Protein AF-A0A7T5R341-F1 (afdb_monomer)

Solvent-accessible surface area (backbone atoms only — not comparable to full-atom values): 14582 Å² total; per-residue (Å²): 132,84,86,73,79,82,79,65,82,83,49,67,68,62,52,48,53,49,50,55,55,55,59,72,37,49,44,97,46,47,48,67,53,73,86,39,87,62,45,63,60,35,42,49,68,59,48,58,55,54,58,43,60,49,48,53,43,53,47,50,88,52,94,44,54,54,36,38,37,40,39,58,83,48,85,50,31,33,40,39,40,38,41,33,29,46,95,91,38,73,39,35,40,36,36,32,36,41,42,54,56,100,89,47,33,34,40,34,45,68,46,79,45,70,71,36,74,89,56,62,90,71,48,60,67,61,41,44,50,54,21,49,51,52,48,36,57,72,32,62,36,49,31,41,34,35,58,30,46,49,76,55,31,50,34,54,44,17,55,50,26,29,30,54,48,91,58,82,54,55,63,58,49,52,52,40,31,52,52,39,47,60,76,38,44,94,76,48,56,68,70,58,52,51,53,52,51,56,49,61,72,71,62,55,56,53,43,56,33,57,40,42,64,44,81,61,61,54,97,88,35,51,35,21,45,60,32,54,41,79,57,65,48,46,32,31,29,51,71,80,38,65,66,34,51,49,40,30,51,56,48,53,52,54,49,55,56,54,56,61,72,70,51,75,82,78,128

Radius of gyration: 21.38 Å; Cα contacts (8 Å, |Δi|>4): 405; chains: 1; bounding box: 47×59×63 Å

Structure (mmCIF, N/CA/C/O backbone):
data_AF-A0A7T5R341-F1
#
_entry.id   AF-A0A7T5R341-F1
#
loop_
_atom_site.group_PDB
_atom_site.id
_atom_site.type_symbol
_atom_site.label_atom_id
_atom_site.label_alt_id
_atom_site.label_comp_id
_atom_site.label_asym_id
_atom_site.label_entity_id
_atom_site.label_seq_id
_atom_site.pdbx_PDB_ins_code
_atom_site.Cartn_x
_atom_site.Cartn_y
_atom_site.Cartn_z
_atom_site.occupancy
_atom_site.B_iso_or_equiv
_atom_site.auth_seq_id
_atom_site.auth_comp_id
_atom_site.auth_asym_id
_atom_site.auth_atom_id
_atom_site.pdbx_PDB_model_num
ATOM 1 N N . MET A 1 1 ? 10.217 -30.076 -16.066 1.00 41.38 1 MET A N 1
ATOM 2 C CA . MET A 1 1 ? 11.098 -29.828 -17.227 1.00 41.38 1 MET A CA 1
ATOM 3 C C . MET A 1 1 ? 12.301 -29.031 -16.742 1.00 41.38 1 MET A C 1
ATOM 5 O O . MET A 1 1 ? 12.077 -28.118 -15.955 1.00 41.38 1 MET A O 1
ATOM 9 N N . PRO A 1 2 ? 13.543 -29.382 -17.108 1.00 36.38 2 PRO A N 1
ATOM 10 C CA . PRO A 1 2 ? 14.713 -28.596 -16.722 1.00 36.38 2 PRO A CA 1
ATOM 11 C C . PRO A 1 2 ? 14.686 -27.225 -17.415 1.00 36.38 2 PRO A C 1
ATOM 13 O O . PRO A 1 2 ? 14.367 -27.138 -18.599 1.00 36.38 2 PRO A O 1
ATOM 16 N N . TYR A 1 3 ? 15.002 -26.167 -16.665 1.00 34.41 3 TYR A N 1
ATOM 17 C CA . TYR A 1 3 ? 15.157 -24.802 -17.168 1.00 34.41 3 TYR A CA 1
ATOM 18 C C . TYR A 1 3 ? 16.323 -24.785 -18.166 1.00 34.41 3 TYR A C 1
ATOM 20 O O . TYR A 1 3 ? 17.483 -24.875 -17.765 1.00 34.41 3 TYR A O 1
ATOM 28 N N . GLN A 1 4 ? 16.033 -24.744 -19.469 1.00 36.78 4 GLN A N 1
ATOM 29 C CA . GLN A 1 4 ? 17.055 -24.438 -20.467 1.00 36.78 4 GLN A CA 1
ATOM 30 C C . GLN A 1 4 ? 17.283 -22.924 -20.424 1.00 36.78 4 GLN A C 1
ATOM 32 O O . GLN A 1 4 ? 16.331 -22.180 -20.663 1.00 36.78 4 GLN A O 1
ATOM 37 N N . PRO A 1 5 ? 18.497 -22.441 -20.106 1.00 42.41 5 PRO A N 1
ATOM 38 C CA . PRO A 1 5 ? 18.771 -21.022 -20.209 1.00 42.41 5 PRO A CA 1
ATOM 39 C C . PRO A 1 5 ? 18.569 -20.627 -21.670 1.00 42.41 5 PRO A C 1
ATOM 41 O O . PRO A 1 5 ? 19.160 -21.238 -22.562 1.00 42.41 5 PRO A O 1
ATOM 44 N N . LEU A 1 6 ? 17.717 -19.629 -21.907 1.00 44.06 6 LEU A N 1
ATOM 45 C CA . LEU A 1 6 ? 17.597 -18.956 -23.194 1.00 44.06 6 LEU A CA 1
ATOM 46 C C . LEU A 1 6 ? 18.984 -18.416 -23.569 1.00 44.06 6 LEU A C 1
ATOM 48 O O . LEU A 1 6 ? 19.363 -17.313 -23.189 1.00 44.06 6 LEU A O 1
ATOM 52 N N . GLN A 1 7 ? 19.759 -19.197 -24.322 1.00 45.31 7 GLN A N 1
ATOM 53 C CA . GLN A 1 7 ? 20.859 -18.684 -25.132 1.00 45.31 7 GLN A CA 1
ATOM 54 C C . GLN A 1 7 ? 20.241 -17.975 -26.343 1.00 45.31 7 GLN A C 1
ATOM 56 O O . GLN A 1 7 ? 20.409 -18.389 -27.490 1.00 45.31 7 GLN A O 1
ATOM 61 N N . GLU A 1 8 ? 19.474 -16.912 -26.095 1.00 49.62 8 GLU A N 1
ATOM 62 C CA . GLU A 1 8 ? 19.211 -15.941 -27.144 1.00 49.62 8 GLU A CA 1
ATOM 63 C C . GLU A 1 8 ? 20.567 -15.402 -27.594 1.00 49.62 8 GLU A C 1
ATOM 65 O O . GLU A 1 8 ? 21.381 -14.957 -26.781 1.00 49.62 8 GLU A O 1
ATOM 70 N N . ARG A 1 9 ? 20.842 -15.487 -28.899 1.00 55.72 9 ARG A N 1
ATOM 71 C CA . ARG A 1 9 ? 22.009 -14.840 -29.494 1.00 55.72 9 ARG A CA 1
ATOM 72 C C . ARG A 1 9 ? 21.929 -13.360 -29.143 1.00 55.72 9 ARG A C 1
ATOM 74 O O . ARG A 1 9 ? 21.094 -12.643 -29.688 1.00 55.72 9 ARG A O 1
ATOM 81 N N . PHE A 1 10 ? 22.778 -12.927 -28.221 1.00 64.19 10 PHE A N 1
ATOM 82 C CA . PHE A 1 10 ? 22.890 -11.532 -27.840 1.00 64.19 10 PHE A CA 1
ATOM 83 C C . PHE A 1 10 ? 23.334 -10.740 -29.074 1.00 64.19 10 PHE A C 1
ATOM 85 O O . PHE A 1 10 ? 24.501 -10.786 -29.451 1.00 64.19 10 PHE A O 1
ATOM 92 N N . ASP A 1 11 ? 22.391 -10.074 -29.743 1.00 78.81 11 ASP A N 1
ATOM 93 C CA . ASP A 1 11 ? 22.671 -9.105 -30.800 1.00 78.81 11 ASP A CA 1
ATOM 94 C C . ASP A 1 11 ? 22.909 -7.734 -30.144 1.00 78.81 11 ASP A C 1
ATOM 96 O O . ASP A 1 11 ? 21.947 -7.098 -29.684 1.00 78.81 11 ASP A O 1
ATOM 100 N N . PRO A 1 12 ? 24.162 -7.241 -30.102 1.00 76.75 12 PRO A N 1
ATOM 101 C CA . PRO A 1 12 ? 24.490 -5.975 -29.457 1.00 76.75 12 PRO A CA 1
ATOM 102 C C . PRO A 1 12 ? 23.755 -4.782 -30.077 1.00 76.75 12 PRO A C 1
ATOM 104 O O . PRO A 1 12 ? 23.432 -3.828 -29.370 1.00 76.75 12 PRO A O 1
ATOM 107 N N . ALA A 1 13 ? 23.442 -4.826 -31.378 1.00 78.75 13 ALA A N 1
ATOM 108 C CA . ALA A 1 13 ? 22.722 -3.748 -32.050 1.00 78.75 13 ALA A CA 1
ATOM 109 C C . ALA A 1 13 ? 21.254 -3.695 -31.605 1.00 78.75 13 ALA A C 1
ATOM 111 O O . ALA A 1 13 ? 20.688 -2.618 -31.408 1.00 78.75 13 ALA A O 1
ATOM 112 N N . SER A 1 14 ? 20.630 -4.854 -31.404 1.00 78.19 14 SER A N 1
ATOM 113 C CA . SER A 1 14 ? 19.267 -4.945 -30.872 1.00 78.19 14 SER A CA 1
ATOM 114 C C . SER A 1 14 ? 19.200 -4.655 -29.371 1.00 78.19 14 SER A C 1
ATOM 116 O O . SER A 1 14 ? 18.217 -4.077 -28.912 1.00 78.19 14 SER A O 1
ATOM 118 N N . ALA A 1 15 ? 20.238 -4.985 -28.596 1.00 74.81 15 ALA A N 1
ATOM 119 C CA . ALA A 1 15 ? 20.352 -4.551 -27.201 1.00 74.81 15 ALA A CA 1
ATOM 120 C C . ALA A 1 15 ? 20.480 -3.020 -27.095 1.00 74.81 15 ALA A C 1
ATOM 122 O O . ALA A 1 15 ? 19.740 -2.393 -26.340 1.00 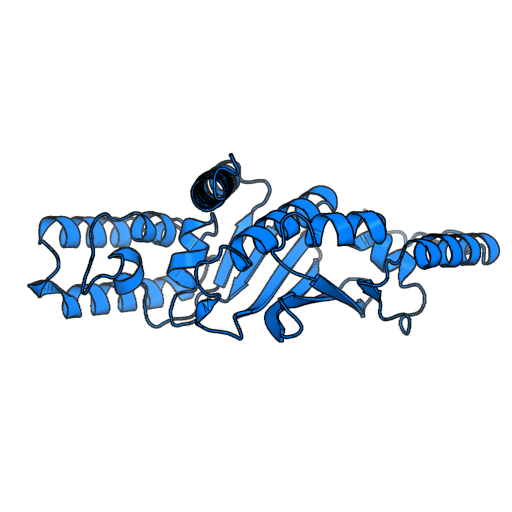74.81 15 ALA A O 1
ATOM 123 N N . ARG A 1 16 ? 21.338 -2.404 -27.919 1.00 79.06 16 ARG A N 1
ATOM 124 C CA . ARG A 1 16 ? 21.531 -0.946 -27.946 1.00 79.06 16 ARG A CA 1
ATOM 125 C C . ARG A 1 16 ? 20.276 -0.186 -28.375 1.00 79.06 16 ARG A C 1
ATOM 127 O O . ARG A 1 16 ? 19.892 0.766 -27.712 1.00 79.06 16 ARG A O 1
ATOM 134 N N . ARG A 1 17 ? 19.579 -0.641 -29.424 1.00 80.88 17 ARG A N 1
ATOM 135 C CA . ARG A 1 17 ? 18.302 -0.028 -29.841 1.00 80.88 17 ARG A CA 1
ATOM 136 C C . ARG A 1 17 ? 17.244 -0.072 -28.735 1.00 80.88 17 ARG A C 1
ATOM 138 O O . ARG A 1 17 ? 16.508 0.895 -28.573 1.00 80.88 17 ARG A O 1
ATOM 145 N N . ARG A 1 18 ? 17.184 -1.164 -27.962 1.00 78.62 18 ARG A N 1
ATOM 146 C CA . ARG A 1 18 ? 16.290 -1.277 -26.796 1.00 78.62 18 ARG A CA 1
ATOM 147 C C . ARG A 1 18 ? 16.683 -0.313 -25.671 1.00 78.62 18 ARG A C 1
ATOM 149 O O . ARG A 1 18 ? 15.795 0.342 -25.133 1.00 78.62 18 ARG A O 1
ATOM 156 N N . HIS A 1 19 ? 17.980 -0.183 -25.369 1.00 83.06 19 HIS A N 1
ATOM 157 C CA . HIS A 1 19 ? 18.503 0.811 -24.417 1.00 83.06 19 HIS A CA 1
ATOM 158 C C . HIS A 1 19 ? 18.087 2.233 -24.793 1.00 83.06 19 HIS A C 1
ATOM 160 O O . HIS A 1 19 ? 17.532 2.957 -23.966 1.00 83.06 19 HIS A O 1
ATOM 166 N N . ASP A 1 20 ? 18.343 2.624 -26.043 1.00 83.88 20 ASP A N 1
ATOM 167 C CA . ASP A 1 20 ? 18.084 3.980 -26.524 1.00 83.88 20 ASP A CA 1
ATOM 168 C C . ASP A 1 20 ? 16.577 4.289 -26.510 1.00 83.88 20 ASP A C 1
ATOM 170 O O . ASP A 1 20 ? 16.171 5.358 -26.053 1.00 83.88 20 ASP A O 1
ATOM 174 N N . ALA A 1 21 ? 15.740 3.330 -26.928 1.00 83.19 21 ALA A N 1
ATOM 175 C CA . ALA A 1 21 ? 14.285 3.469 -26.913 1.00 83.19 21 ALA A CA 1
ATOM 176 C C . ALA A 1 21 ? 13.727 3.653 -25.492 1.00 83.19 21 ALA A C 1
ATOM 178 O O . ALA A 1 21 ? 13.011 4.618 -25.240 1.00 83.19 21 ALA A O 1
ATOM 179 N N . LEU A 1 22 ? 14.093 2.783 -24.542 1.00 81.62 22 LEU A N 1
ATOM 180 C CA . LEU A 1 22 ? 13.618 2.898 -23.157 1.00 81.62 22 LEU A CA 1
ATOM 181 C C . LEU A 1 22 ? 14.161 4.147 -22.461 1.00 81.62 22 LEU A C 1
ATOM 183 O O . LEU A 1 22 ? 13.440 4.792 -21.704 1.00 81.62 22 LEU A O 1
ATOM 187 N N . SER A 1 23 ? 15.411 4.523 -22.737 1.00 84.38 23 SER A N 1
ATOM 188 C CA . SER A 1 23 ? 16.012 5.735 -22.175 1.00 84.38 23 SER A CA 1
ATOM 189 C C . SER A 1 23 ? 15.301 7.008 -22.632 1.00 84.38 23 SER A C 1
ATOM 191 O O . SER A 1 23 ? 15.195 7.946 -21.843 1.00 84.38 23 SER A O 1
ATOM 193 N N . ALA A 1 24 ? 14.808 7.041 -23.874 1.00 87.06 24 ALA A N 1
ATOM 194 C CA . ALA A 1 24 ? 14.053 8.169 -24.417 1.00 87.06 24 ALA A CA 1
ATOM 195 C C . ALA A 1 24 ? 12.660 8.328 -23.780 1.00 87.06 24 ALA A C 1
ATOM 197 O O . ALA A 1 24 ? 12.085 9.414 -23.827 1.00 87.06 24 ALA A O 1
ATOM 198 N N . GLU A 1 25 ? 12.125 7.271 -23.165 1.00 89.88 25 GLU A N 1
ATOM 199 C CA . GLU A 1 25 ? 10.814 7.287 -22.514 1.00 89.88 25 GLU A CA 1
ATOM 200 C C . GLU A 1 25 ? 10.851 7.677 -21.036 1.00 89.88 25 GLU A C 1
ATOM 202 O O . GLU A 1 25 ? 9.788 7.803 -20.430 1.00 89.88 25 GLU A O 1
ATOM 207 N N . ILE A 1 26 ? 12.030 7.854 -20.434 1.00 87.31 26 ILE A N 1
ATOM 208 C CA . ILE A 1 26 ? 12.149 8.207 -19.016 1.00 87.31 26 ILE A CA 1
ATOM 209 C C . ILE A 1 26 ? 11.725 9.676 -18.827 1.00 87.31 26 ILE A C 1
ATOM 211 O O . ILE A 1 26 ? 12.448 10.578 -19.261 1.00 87.31 26 ILE A O 1
ATOM 215 N N . PRO A 1 27 ? 10.569 9.959 -18.190 1.00 91.12 27 PRO A N 1
ATOM 216 C CA . PRO A 1 27 ? 10.148 11.332 -17.939 1.00 91.12 27 PRO A CA 1
ATOM 217 C C . PRO A 1 27 ? 11.039 11.995 -16.883 1.00 91.12 27 PRO A C 1
ATOM 219 O O . PRO A 1 27 ? 11.644 11.322 -16.056 1.00 91.12 27 PRO A O 1
ATOM 222 N N . ALA A 1 28 ? 11.046 13.331 -16.833 1.00 90.06 28 ALA A N 1
ATOM 223 C CA . ALA A 1 28 ? 11.862 14.095 -15.878 1.00 90.06 28 ALA A CA 1
ATOM 224 C C . ALA A 1 28 ? 11.600 13.745 -14.395 1.00 90.06 28 ALA A C 1
ATOM 226 O O . ALA A 1 28 ? 12.479 13.928 -13.558 1.00 90.06 28 ALA A O 1
ATOM 227 N N . GLY A 1 29 ? 10.402 13.245 -14.069 1.00 87.38 29 GLY A N 1
ATOM 228 C CA . GLY A 1 29 ? 10.036 12.798 -12.722 1.00 87.38 29 GLY A CA 1
ATOM 229 C C . GLY A 1 29 ? 10.437 11.357 -12.388 1.00 87.38 29 GLY A C 1
ATOM 230 O O . GLY A 1 29 ? 10.217 10.937 -11.256 1.00 87.38 29 GLY A O 1
ATOM 231 N N . LEU A 1 30 ? 11.002 10.596 -13.332 1.00 93.38 30 LEU A N 1
ATOM 232 C CA . LEU A 1 30 ? 11.452 9.219 -13.129 1.00 93.38 30 LEU A CA 1
ATOM 233 C C . LEU A 1 30 ? 12.981 9.147 -13.213 1.00 93.38 30 LEU A C 1
ATOM 235 O O . LEU A 1 30 ? 13.573 9.390 -14.259 1.00 93.38 30 LEU A O 1
ATOM 239 N N . GLY A 1 31 ? 13.624 8.763 -12.120 1.00 90.75 31 GLY A N 1
ATOM 240 C CA . GLY A 1 31 ? 15.013 8.329 -12.109 1.00 90.75 31 GLY A CA 1
ATOM 241 C C . GLY A 1 31 ? 15.104 6.807 -12.203 1.00 90.75 31 GLY A C 1
ATOM 242 O O . GLY A 1 31 ? 14.276 6.087 -11.650 1.00 90.75 31 GLY A O 1
ATOM 243 N N . VAL A 1 32 ? 16.128 6.315 -12.895 1.00 88.69 32 VAL A N 1
ATOM 244 C CA . VAL A 1 32 ? 16.438 4.883 -12.984 1.00 88.69 32 VAL A CA 1
ATOM 245 C C . VAL A 1 32 ? 17.926 4.708 -12.724 1.00 88.69 32 VAL A C 1
ATOM 247 O O . VAL A 1 32 ? 18.735 5.376 -13.376 1.00 88.69 32 VAL A O 1
ATOM 250 N N . ASN A 1 33 ? 18.302 3.826 -11.798 1.00 87.12 33 ASN A N 1
ATOM 251 C CA . ASN A 1 33 ? 19.703 3.478 -11.601 1.00 87.12 33 ASN A CA 1
ATOM 252 C C . ASN A 1 33 ? 20.213 2.648 -12.791 1.00 87.12 33 ASN A C 1
ATOM 254 O O . ASN A 1 33 ? 19.898 1.470 -12.941 1.00 87.12 33 ASN A O 1
ATOM 258 N N . ARG A 1 34 ? 21.026 3.276 -13.647 1.00 80.69 34 ARG A N 1
ATOM 259 C CA . ARG A 1 34 ? 21.592 2.654 -14.859 1.00 80.69 34 ARG A CA 1
ATOM 260 C C . ARG A 1 34 ? 22.945 1.975 -14.634 1.00 80.69 34 ARG A C 1
ATOM 262 O O . ARG A 1 34 ? 23.556 1.525 -15.598 1.00 80.69 34 ARG A O 1
ATOM 269 N N . SER A 1 35 ? 23.440 1.931 -13.394 1.00 76.88 35 SER A N 1
ATOM 270 C CA . SER A 1 35 ? 24.705 1.250 -13.072 1.00 76.88 35 SER A CA 1
ATOM 271 C C . SER A 1 35 ? 24.618 -0.270 -13.241 1.00 76.88 35 SER A C 1
ATOM 273 O O . SER A 1 35 ? 25.640 -0.927 -13.437 1.00 76.88 35 SER A O 1
ATOM 275 N N . PHE A 1 36 ? 23.403 -0.824 -13.243 1.00 72.56 36 PHE A N 1
ATOM 276 C CA . PHE A 1 36 ? 23.161 -2.225 -13.541 1.00 72.56 36 PHE A CA 1
ATOM 277 C C . PHE A 1 36 ? 23.217 -2.470 -15.057 1.00 72.56 36 PHE A C 1
ATOM 279 O O . PHE A 1 36 ? 22.377 -1.979 -15.820 1.00 72.56 36 PHE A O 1
ATOM 286 N N . LEU A 1 37 ? 24.212 -3.244 -15.506 1.00 68.38 37 LEU A N 1
ATOM 287 C CA . LEU A 1 37 ? 24.275 -3.716 -16.890 1.00 68.38 37 LEU A CA 1
ATOM 288 C C . LEU A 1 37 ? 22.970 -4.454 -17.222 1.00 68.38 37 LEU A C 1
ATOM 290 O O . LEU A 1 37 ? 22.591 -5.386 -16.521 1.00 68.38 37 LEU A O 1
ATOM 294 N N . HIS A 1 38 ? 22.311 -4.052 -18.311 1.00 80.88 38 HIS A N 1
ATOM 295 C CA . HIS A 1 38 ? 21.043 -4.626 -18.783 1.00 80.88 38 HIS A CA 1
ATOM 296 C C . HIS A 1 38 ? 19.796 -4.288 -17.948 1.00 80.88 38 HIS A C 1
ATOM 298 O O . HIS A 1 38 ? 18.842 -5.071 -17.944 1.00 80.88 38 HIS A O 1
ATOM 304 N N . TRP A 1 39 ? 19.755 -3.127 -17.283 1.00 85.00 39 TRP A N 1
ATOM 305 C CA . TRP A 1 39 ? 18.568 -2.650 -16.553 1.00 85.00 39 TRP A CA 1
ATOM 306 C C . TRP A 1 39 ? 17.270 -2.710 -17.379 1.00 85.00 39 TRP A C 1
ATOM 308 O O . TRP A 1 39 ? 16.201 -2.902 -16.818 1.00 85.00 39 TRP A O 1
ATOM 318 N N . GLU A 1 40 ? 17.338 -2.620 -18.710 1.00 87.31 40 GLU A N 1
ATOM 319 C CA . GLU A 1 40 ? 16.179 -2.724 -19.605 1.00 87.31 40 GLU A CA 1
ATOM 320 C C . GLU A 1 40 ? 15.551 -4.110 -19.594 1.00 87.31 40 GLU A C 1
ATOM 322 O O . GLU A 1 40 ? 14.337 -4.253 -19.722 1.00 87.31 40 GLU A O 1
ATOM 327 N N . HIS A 1 41 ? 16.386 -5.145 -19.498 1.00 85.44 41 HIS A N 1
ATOM 328 C CA . HIS A 1 41 ? 15.912 -6.521 -19.445 1.00 85.44 41 HIS A CA 1
ATOM 329 C C . HIS A 1 41 ? 15.200 -6.749 -18.117 1.00 85.44 41 HIS A C 1
ATOM 331 O O . HIS A 1 41 ? 14.096 -7.281 -18.112 1.00 85.44 41 HIS A O 1
ATOM 337 N N . VAL A 1 42 ? 15.785 -6.258 -17.020 1.00 86.25 42 VAL A N 1
ATOM 338 C CA . VAL A 1 42 ? 15.171 -6.320 -15.688 1.00 86.25 42 VAL A CA 1
ATOM 339 C C . VAL A 1 42 ? 13.881 -5.500 -15.639 1.00 86.25 42 VAL A C 1
ATOM 341 O O . VAL A 1 42 ? 12.872 -5.972 -15.130 1.00 86.25 42 VAL A O 1
ATOM 344 N N . TRP A 1 43 ? 13.868 -4.307 -16.236 1.00 90.94 43 TRP A N 1
ATOM 345 C CA . TRP A 1 43 ? 12.680 -3.463 -16.338 1.00 90.94 43 TRP A CA 1
ATOM 346 C C . TRP A 1 43 ? 11.539 -4.181 -17.065 1.00 90.94 43 TRP A C 1
ATOM 348 O O . TRP A 1 43 ? 10.434 -4.293 -16.534 1.00 90.94 43 TRP A O 1
ATOM 358 N N . ASN A 1 44 ? 11.805 -4.698 -18.267 1.00 88.69 44 ASN A N 1
ATOM 359 C CA . ASN A 1 44 ? 10.795 -5.391 -19.067 1.00 88.69 44 ASN A CA 1
ATOM 360 C C . ASN A 1 44 ? 10.309 -6.675 -18.388 1.00 88.69 44 ASN A C 1
ATOM 362 O O . ASN A 1 44 ? 9.125 -6.991 -18.461 1.00 88.69 44 ASN A O 1
ATOM 366 N N . ASP A 1 45 ? 11.205 -7.396 -17.716 1.00 87.31 45 ASP A N 1
ATOM 367 C CA . ASP A 1 45 ? 10.856 -8.616 -16.998 1.00 87.31 45 ASP A CA 1
ATOM 368 C C . ASP A 1 45 ? 10.017 -8.328 -15.748 1.00 87.31 45 ASP A C 1
ATOM 370 O O . ASP A 1 45 ? 8.994 -8.978 -15.541 1.00 87.31 45 ASP A O 1
ATOM 374 N N . LEU A 1 46 ? 10.393 -7.338 -14.932 1.00 88.06 46 LEU A N 1
ATOM 375 C CA . LEU A 1 46 ? 9.721 -7.046 -13.666 1.00 88.06 46 LEU A CA 1
ATOM 376 C C . LEU A 1 46 ? 8.457 -6.204 -13.850 1.00 88.06 46 LEU A C 1
ATOM 378 O O . LEU A 1 46 ? 7.402 -6.598 -13.352 1.00 88.06 46 LEU A O 1
ATOM 382 N N . LEU A 1 47 ? 8.547 -5.080 -14.564 1.00 87.38 47 LEU A N 1
ATOM 383 C CA . LEU A 1 47 ? 7.506 -4.048 -14.625 1.00 87.38 47 LEU A CA 1
ATOM 384 C C . LEU A 1 47 ? 6.611 -4.137 -15.863 1.00 87.38 47 LEU A C 1
ATOM 386 O O . LEU A 1 47 ? 5.482 -3.651 -15.803 1.00 87.38 47 LEU A O 1
ATOM 390 N N . VAL A 1 48 ? 7.080 -4.757 -16.956 1.00 84.81 48 VAL A N 1
ATOM 391 C CA . VAL A 1 48 ? 6.354 -5.042 -18.222 1.00 84.81 48 VAL A CA 1
ATOM 392 C C . VAL A 1 48 ? 5.867 -3.805 -19.003 1.00 84.81 48 VAL A C 1
ATOM 394 O O . VAL A 1 48 ? 5.728 -3.844 -20.223 1.00 84.81 48 VAL A O 1
ATOM 397 N N . GLN A 1 49 ? 5.633 -2.683 -18.332 1.00 90.00 49 GLN A N 1
ATOM 398 C CA . GLN A 1 49 ? 5.197 -1.418 -18.904 1.00 90.00 49 GLN A CA 1
ATOM 399 C C . GLN A 1 49 ? 6.381 -0.568 -19.351 1.00 90.00 49 GLN A C 1
ATOM 401 O O . GLN A 1 49 ? 7.485 -0.686 -18.836 1.00 90.00 49 GLN A O 1
ATOM 406 N N . SER A 1 50 ? 6.119 0.367 -20.254 1.00 93.50 50 SER A N 1
ATOM 407 C CA . SER A 1 50 ? 7.052 1.431 -20.625 1.00 93.50 50 SER A CA 1
ATOM 408 C C . SER A 1 50 ? 7.375 2.350 -19.418 1.00 93.50 50 SER A C 1
ATOM 410 O O . SER A 1 50 ? 6.493 2.557 -18.575 1.00 93.50 50 SER A O 1
ATOM 412 N N . PRO A 1 51 ? 8.588 2.941 -19.305 1.00 93.50 51 PRO A N 1
ATOM 413 C CA . PRO A 1 51 ? 8.939 3.883 -18.233 1.00 93.50 51 PRO A CA 1
ATOM 414 C C . PRO A 1 51 ? 7.956 5.047 -18.082 1.00 93.50 51 PRO A C 1
ATOM 416 O O . PRO A 1 51 ? 7.556 5.394 -16.967 1.00 93.50 51 PRO A O 1
ATOM 419 N N . SER A 1 52 ? 7.499 5.605 -19.205 1.00 92.94 52 SER A N 1
ATOM 420 C CA . SER A 1 52 ? 6.500 6.675 -19.218 1.00 92.94 52 SER A CA 1
ATOM 421 C C . SER A 1 52 ? 5.149 6.191 -18.686 1.00 92.94 52 SER A C 1
ATOM 423 O O . SER A 1 52 ? 4.571 6.830 -17.806 1.00 92.94 52 SER A O 1
ATOM 425 N N . ALA A 1 53 ? 4.666 5.031 -19.145 1.00 95.25 53 ALA A N 1
ATOM 426 C CA . ALA A 1 53 ? 3.393 4.459 -18.695 1.00 95.25 53 ALA A CA 1
ATOM 427 C C . ALA A 1 53 ? 3.404 4.098 -17.197 1.00 95.25 53 ALA A C 1
ATOM 429 O O . ALA A 1 53 ? 2.439 4.378 -16.478 1.00 95.25 53 ALA A O 1
ATOM 430 N N . PHE A 1 54 ? 4.516 3.542 -16.710 1.00 95.56 54 PHE A N 1
ATOM 431 C CA . PHE A 1 54 ? 4.734 3.251 -15.295 1.00 95.56 54 PHE A CA 1
ATOM 432 C C . PHE A 1 54 ? 4.663 4.527 -14.445 1.00 95.56 54 PHE A C 1
ATOM 434 O O . PHE A 1 54 ? 3.864 4.605 -13.508 1.00 95.56 54 PHE A O 1
ATOM 441 N N . TYR A 1 55 ? 5.426 5.562 -14.814 1.00 96.38 55 TYR A N 1
ATOM 442 C CA . TYR A 1 55 ? 5.412 6.839 -14.100 1.00 96.38 55 TYR A CA 1
ATOM 443 C C . TYR A 1 55 ? 4.030 7.505 -14.136 1.00 96.38 55 TYR A C 1
ATOM 445 O O . TYR A 1 55 ? 3.528 7.933 -13.099 1.00 96.38 55 TYR A O 1
ATOM 453 N N . GLN A 1 56 ? 3.374 7.553 -15.300 1.00 96.62 56 GLN A N 1
ATOM 454 C CA . GLN A 1 56 ? 2.031 8.129 -15.439 1.00 96.62 56 GLN A CA 1
ATOM 455 C C . GLN A 1 56 ? 0.994 7.396 -14.583 1.00 96.62 56 GLN A C 1
ATOM 457 O O . GLN A 1 56 ? 0.089 8.024 -14.029 1.00 96.62 56 GLN A O 1
ATOM 462 N N . THR A 1 57 ? 1.124 6.074 -14.452 1.00 97.06 57 THR A N 1
ATOM 463 C CA . THR A 1 57 ? 0.262 5.285 -13.571 1.00 97.06 57 THR A CA 1
ATOM 464 C C . THR A 1 57 ? 0.494 5.665 -12.113 1.00 97.06 57 THR A C 1
ATOM 466 O O . THR A 1 57 ? -0.478 5.967 -11.424 1.00 97.06 57 THR A O 1
ATOM 469 N N . LEU A 1 58 ? 1.750 5.746 -11.658 1.00 96.81 58 LEU A N 1
ATOM 470 C CA . LEU A 1 58 ? 2.088 6.149 -10.285 1.00 96.81 58 LEU A CA 1
ATOM 471 C C . LEU A 1 58 ? 1.704 7.599 -9.957 1.00 96.81 58 LEU A C 1
ATOM 473 O O . LEU A 1 58 ? 1.219 7.865 -8.858 1.00 96.81 58 LEU A O 1
ATOM 477 N N . ALA A 1 59 ? 1.851 8.525 -10.904 1.00 96.69 59 ALA A N 1
ATOM 478 C CA . ALA A 1 59 ? 1.539 9.944 -10.726 1.00 96.69 59 ALA A CA 1
ATOM 479 C C . ALA A 1 59 ? 0.032 10.264 -10.783 1.00 96.69 59 ALA A C 1
ATOM 481 O O . ALA A 1 59 ? -0.387 11.382 -10.469 1.00 96.69 59 ALA A O 1
ATOM 482 N N . ARG A 1 60 ? -0.812 9.300 -11.171 1.00 95.81 60 ARG A N 1
ATOM 483 C CA . ARG A 1 60 ? -2.245 9.515 -11.392 1.00 95.81 60 ARG A CA 1
ATOM 484 C C . ARG A 1 60 ? -2.951 10.018 -10.128 1.00 95.81 60 ARG A C 1
ATOM 486 O O . ARG A 1 60 ? -2.972 9.339 -9.103 1.00 95.81 60 ARG A O 1
ATOM 493 N N . ASN A 1 61 ? -3.617 11.170 -10.239 1.00 93.88 61 ASN A N 1
ATOM 494 C CA . ASN A 1 61 ? -4.381 11.820 -9.162 1.00 93.88 61 ASN A CA 1
ATOM 495 C C . ASN A 1 61 ? -3.558 12.174 -7.907 1.00 93.88 61 ASN A C 1
ATOM 497 O O . ASN A 1 61 ? -4.126 12.335 -6.824 1.00 93.88 61 ASN A O 1
ATOM 501 N N . MET A 1 62 ? -2.235 12.294 -8.027 1.00 95.56 62 MET A N 1
ATOM 502 C CA . MET A 1 62 ? -1.402 12.769 -6.926 1.00 95.56 62 MET A CA 1
ATOM 503 C C . MET A 1 62 ? -1.556 14.294 -6.770 1.00 95.56 62 MET A C 1
ATOM 505 O O . MET A 1 62 ? -1.571 15.009 -7.770 1.00 95.56 62 MET A O 1
ATOM 509 N N . PRO A 1 63 ? -1.670 14.834 -5.540 1.00 92.81 63 PRO A N 1
ATOM 510 C CA . PRO A 1 63 ? -1.958 16.256 -5.306 1.00 92.81 63 PRO A CA 1
ATOM 511 C C . PRO A 1 63 ? -0.719 17.166 -5.414 1.00 92.81 63 PRO A C 1
ATOM 513 O O . PRO A 1 63 ? -0.688 18.243 -4.817 1.00 92.81 63 PRO A O 1
ATOM 516 N N . GLY A 1 64 ? 0.325 16.714 -6.104 1.00 93.31 64 GLY A N 1
ATOM 517 C CA . GLY A 1 64 ? 1.623 17.368 -6.166 1.00 93.31 64 GLY A CA 1
ATOM 518 C C . GLY A 1 64 ? 2.556 16.702 -7.173 1.00 93.31 64 GLY A C 1
ATOM 519 O O . GLY A 1 64 ? 2.170 15.772 -7.880 1.00 93.31 64 GLY A O 1
ATOM 520 N N . GLU A 1 65 ? 3.790 17.184 -7.219 1.00 95.50 65 GLU A N 1
ATOM 521 C CA . GLU A 1 65 ? 4.846 16.660 -8.079 1.00 95.50 65 GLU A CA 1
ATOM 522 C C . GLU A 1 65 ? 5.384 15.356 -7.490 1.00 95.50 65 GLU A C 1
ATOM 524 O O . GLU A 1 65 ? 5.983 15.349 -6.412 1.00 95.50 65 GLU A O 1
ATOM 529 N N . LEU A 1 66 ? 5.145 14.244 -8.184 1.00 97.12 66 LEU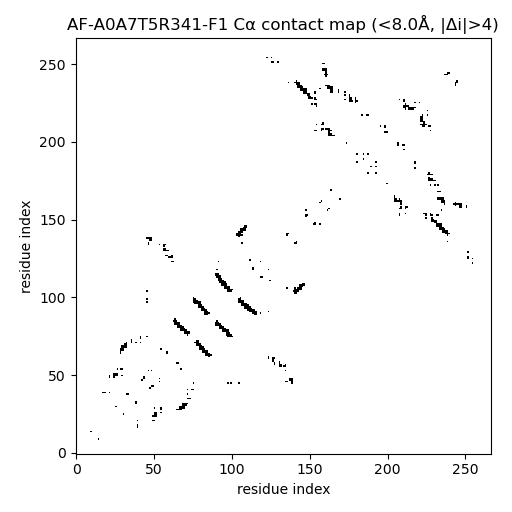 A N 1
ATOM 530 C CA . LEU A 1 66 ? 5.694 12.947 -7.816 1.00 97.12 66 LEU A CA 1
ATOM 531 C C . LEU A 1 66 ? 7.065 12.770 -8.471 1.00 97.12 66 LEU A C 1
ATOM 533 O O . LEU A 1 66 ? 7.202 12.896 -9.682 1.00 97.12 66 LEU A O 1
ATOM 537 N N . SER A 1 67 ? 8.069 12.431 -7.678 1.00 97.00 67 SER A N 1
ATOM 538 C CA . SER A 1 67 ? 9.334 11.883 -8.155 1.00 97.00 67 SER A CA 1
ATOM 539 C C . SER A 1 67 ? 9.367 10.392 -7.851 1.00 97.00 67 SER A C 1
ATOM 541 O O . SER A 1 67 ? 8.983 9.974 -6.760 1.00 97.00 67 SER A O 1
ATOM 543 N N . VAL A 1 68 ? 9.809 9.589 -8.811 1.00 96.44 68 VAL A N 1
ATOM 544 C CA . VAL A 1 68 ? 9.957 8.141 -8.670 1.00 96.44 68 VAL A CA 1
ATOM 545 C C . VAL A 1 68 ? 11.394 7.778 -8.999 1.00 96.44 68 VAL A C 1
ATOM 547 O O . VAL A 1 68 ? 11.925 8.240 -10.001 1.00 96.44 68 VAL A O 1
ATOM 550 N N . PHE A 1 69 ? 12.025 6.954 -8.178 1.00 96.56 69 PHE A N 1
ATOM 551 C CA . PHE A 1 69 ? 13.340 6.389 -8.434 1.00 96.56 69 PHE A CA 1
ATOM 552 C C . PHE A 1 69 ? 13.238 4.869 -8.416 1.00 96.56 69 PHE A C 1
ATOM 554 O O . PHE A 1 69 ? 12.639 4.314 -7.498 1.00 96.56 69 PHE A O 1
ATOM 561 N N . VAL A 1 70 ? 13.785 4.214 -9.437 1.00 94.94 70 VAL A N 1
ATOM 562 C CA . VAL A 1 70 ? 13.846 2.751 -9.523 1.00 94.94 70 VAL A CA 1
ATOM 563 C C . VAL A 1 70 ? 15.302 2.314 -9.483 1.00 94.94 70 VAL A C 1
ATOM 565 O O . VAL A 1 70 ? 16.083 2.685 -10.364 1.00 94.94 70 VAL A O 1
ATOM 568 N N . ASP A 1 71 ? 15.650 1.522 -8.476 1.00 93.75 71 ASP A N 1
ATOM 569 C CA . ASP A 1 71 ? 16.964 0.914 -8.314 1.00 93.75 71 ASP A CA 1
ATOM 570 C C . ASP A 1 71 ? 16.899 -0.595 -8.558 1.00 93.75 71 ASP A C 1
ATOM 572 O O . ASP A 1 71 ? 16.023 -1.280 -8.038 1.00 93.75 71 ASP A O 1
ATOM 576 N N . PHE A 1 72 ? 17.824 -1.128 -9.348 1.00 90.25 72 PHE A N 1
ATOM 577 C CA . PHE A 1 72 ? 17.889 -2.553 -9.656 1.00 90.25 72 PHE A CA 1
ATOM 578 C C . PHE A 1 72 ? 19.029 -3.186 -8.868 1.00 90.25 72 PHE A C 1
ATOM 580 O O . PHE A 1 72 ? 20.196 -3.084 -9.245 1.00 90.25 72 PHE A O 1
ATOM 587 N N . ALA A 1 73 ? 18.681 -3.870 -7.778 1.00 84.25 73 ALA A N 1
ATOM 588 C CA . ALA A 1 73 ? 19.653 -4.572 -6.946 1.00 84.25 73 ALA A CA 1
ATOM 589 C C . ALA A 1 73 ? 20.121 -5.892 -7.589 1.00 84.25 73 ALA A C 1
ATOM 591 O O . ALA A 1 73 ? 21.241 -6.346 -7.351 1.00 84.25 73 ALA A O 1
ATOM 592 N N . SER A 1 74 ? 19.267 -6.535 -8.394 1.00 85.50 74 SER A N 1
ATOM 593 C CA . SER A 1 74 ? 19.594 -7.764 -9.123 1.00 85.50 74 SER A CA 1
ATOM 594 C C . SER A 1 74 ? 18.677 -7.956 -10.337 1.00 85.50 74 SER A C 1
ATOM 596 O O . SER A 1 74 ? 17.819 -7.126 -10.619 1.00 85.50 74 SER A O 1
ATOM 598 N N . THR A 1 75 ? 18.797 -9.086 -11.043 1.00 83.94 75 THR A N 1
ATOM 599 C CA . THR A 1 75 ? 17.854 -9.451 -12.117 1.00 83.94 75 THR A CA 1
ATOM 600 C C . THR A 1 75 ? 16.463 -9.854 -11.617 1.00 83.94 75 THR A C 1
ATOM 602 O O . THR A 1 75 ? 15.577 -10.063 -12.437 1.00 83.94 75 THR A O 1
ATOM 605 N N . HIS A 1 76 ? 16.271 -10.015 -10.305 1.00 85.88 76 HIS A N 1
ATOM 606 C CA . HIS A 1 76 ? 15.015 -10.486 -9.705 1.00 85.88 76 HIS A CA 1
ATOM 607 C C . HIS A 1 76 ? 14.391 -9.471 -8.741 1.00 85.88 76 HIS A C 1
ATOM 609 O O . HIS A 1 76 ? 13.221 -9.613 -8.385 1.00 85.88 76 HIS A O 1
ATOM 615 N N . ASP A 1 77 ? 15.156 -8.447 -8.357 1.00 88.94 77 ASP A N 1
ATOM 616 C CA . ASP A 1 77 ? 14.788 -7.502 -7.311 1.00 88.94 77 ASP A CA 1
ATOM 617 C C . ASP A 1 77 ? 14.982 -6.067 -7.795 1.00 88.94 77 ASP A C 1
ATOM 619 O O . ASP A 1 77 ? 16.021 -5.721 -8.369 1.00 88.94 77 ASP A O 1
ATOM 623 N N . ALA A 1 78 ? 14.003 -5.223 -7.484 1.00 92.38 78 ALA A N 1
ATOM 624 C CA . ALA A 1 78 ? 14.092 -3.784 -7.678 1.00 92.38 78 ALA A CA 1
ATOM 625 C C . ALA A 1 78 ? 13.526 -3.046 -6.466 1.00 92.38 78 ALA A C 1
ATOM 627 O O . ALA A 1 78 ? 12.581 -3.515 -5.834 1.00 92.38 78 ALA A O 1
ATOM 628 N N . GLU A 1 79 ? 14.069 -1.878 -6.170 1.00 95.12 79 GLU A N 1
ATOM 629 C CA . GLU A 1 79 ? 13.561 -0.955 -5.164 1.00 95.12 79 GLU A CA 1
ATOM 630 C C . GLU A 1 79 ? 12.942 0.254 -5.868 1.00 95.12 79 GLU A C 1
ATOM 632 O O . GLU A 1 79 ? 13.463 0.754 -6.862 1.00 95.12 79 GLU A O 1
ATOM 637 N N . ILE A 1 80 ? 11.781 0.690 -5.389 1.00 96.12 80 ILE A N 1
ATOM 638 C CA . ILE A 1 80 ? 11.032 1.825 -5.919 1.00 96.12 80 ILE A CA 1
ATOM 639 C C . ILE A 1 80 ? 10.828 2.818 -4.786 1.00 96.12 80 ILE A C 1
ATOM 641 O O . ILE A 1 80 ? 10.057 2.556 -3.857 1.00 96.12 80 ILE A O 1
ATOM 645 N N . THR A 1 81 ? 11.443 3.985 -4.918 1.00 97.06 81 THR A N 1
ATOM 646 C CA . THR A 1 81 ? 11.250 5.118 -4.014 1.00 97.06 81 THR A CA 1
ATOM 647 C C . THR A 1 81 ? 10.354 6.149 -4.683 1.00 97.06 81 THR A C 1
ATOM 649 O O . THR A 1 81 ? 10.616 6.599 -5.797 1.00 97.06 81 THR A O 1
ATOM 652 N N . CYS A 1 82 ? 9.283 6.544 -4.010 1.00 97.12 82 CYS A N 1
ATOM 653 C CA . CYS A 1 82 ? 8.374 7.595 -4.440 1.00 97.12 82 CYS A CA 1
ATOM 654 C C . CYS A 1 82 ? 8.444 8.761 -3.458 1.00 97.12 82 CYS A C 1
ATOM 656 O O . CYS A 1 82 ? 8.163 8.580 -2.277 1.00 97.12 82 CYS A O 1
ATOM 658 N N . SER A 1 83 ? 8.722 9.966 -3.944 1.00 96.69 83 SER A N 1
ATOM 659 C CA . SER A 1 83 ? 8.737 11.191 -3.140 1.00 96.69 83 SER A CA 1
ATOM 660 C C . SER A 1 83 ? 7.742 12.192 -3.716 1.00 96.69 83 SER A C 1
ATOM 662 O O . SER A 1 83 ? 7.804 12.529 -4.894 1.00 96.69 83 SER A O 1
ATOM 664 N N . LEU A 1 84 ? 6.819 12.691 -2.896 1.00 96.75 84 LEU A N 1
ATOM 665 C CA . LEU A 1 84 ? 5.821 13.673 -3.317 1.00 96.75 84 LEU A CA 1
ATOM 666 C C . LEU A 1 84 ? 6.173 15.058 -2.779 1.00 96.75 84 LEU A C 1
ATOM 668 O O . LEU A 1 84 ? 6.322 15.239 -1.565 1.00 96.75 84 LEU A O 1
ATOM 672 N N . LYS A 1 85 ? 6.212 16.049 -3.671 1.00 95.56 85 LYS A N 1
ATOM 673 C CA . LYS A 1 85 ? 6.312 17.466 -3.322 1.00 95.56 85 LYS A CA 1
ATOM 674 C C . LYS A 1 85 ? 5.001 18.203 -3.563 1.00 95.56 85 LYS A C 1
ATOM 676 O O . LYS A 1 85 ? 4.358 18.031 -4.592 1.00 95.56 85 LYS A O 1
ATOM 681 N N . LYS A 1 86 ? 4.629 19.088 -2.643 1.00 9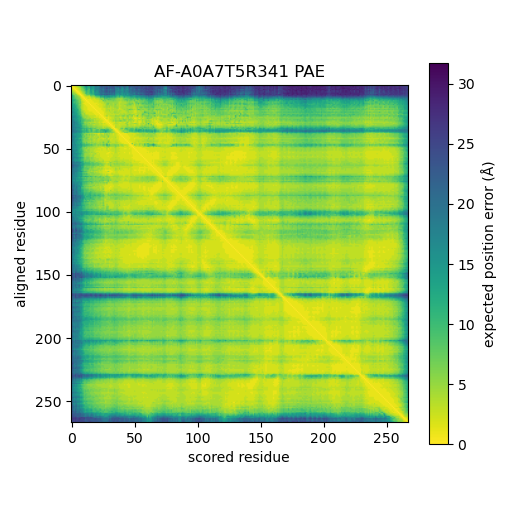3.94 86 LYS A N 1
ATOM 682 C CA . LYS A 1 86 ? 3.485 19.999 -2.775 1.00 93.94 86 LYS A CA 1
ATOM 683 C C . LYS A 1 86 ? 3.937 21.402 -2.397 1.00 93.94 86 LYS A C 1
ATOM 685 O O . LYS A 1 86 ? 4.484 21.599 -1.316 1.00 93.94 86 LYS A O 1
ATOM 690 N N . ASN A 1 87 ? 3.747 22.368 -3.297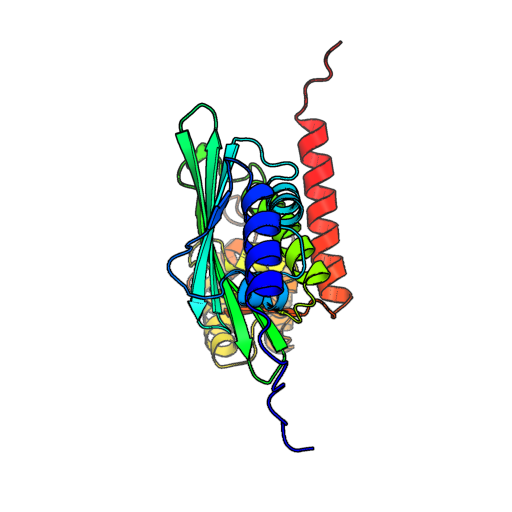 1.00 92.50 87 ASN A N 1
ATOM 691 C CA . ASN A 1 87 ? 4.204 23.754 -3.118 1.00 92.50 87 ASN A CA 1
ATOM 692 C C . ASN A 1 87 ? 5.698 23.846 -2.733 1.00 92.50 87 ASN A C 1
ATOM 694 O O . ASN A 1 87 ? 6.074 24.577 -1.819 1.00 92.50 87 ASN A O 1
ATOM 698 N N . GLY A 1 88 ? 6.543 23.036 -3.381 1.00 91.19 88 GLY A N 1
ATOM 699 C CA . GLY A 1 88 ? 7.989 22.992 -3.134 1.00 91.19 88 GLY A CA 1
ATOM 700 C C . GLY A 1 88 ? 8.436 22.240 -1.870 1.00 91.19 88 GLY A C 1
ATOM 701 O O . GLY A 1 88 ? 9.639 22.117 -1.654 1.00 91.19 88 GLY A O 1
ATOM 702 N N . ARG A 1 89 ? 7.517 21.706 -1.052 1.00 92.75 89 ARG A N 1
ATOM 703 C CA . ARG A 1 89 ? 7.841 20.945 0.171 1.00 92.75 89 ARG A CA 1
ATOM 704 C C . ARG A 1 89 ? 7.602 19.454 -0.004 1.00 92.75 89 ARG A C 1
ATOM 706 O O . ARG A 1 89 ? 6.607 19.069 -0.611 1.00 92.75 89 ARG A O 1
ATOM 713 N N . PHE A 1 90 ? 8.478 18.624 0.558 1.00 92.81 90 PHE A N 1
ATOM 714 C CA . PHE A 1 90 ? 8.284 17.175 0.605 1.00 92.81 90 PHE A CA 1
ATOM 715 C C . PHE A 1 90 ? 7.213 16.820 1.632 1.00 92.81 90 PHE A C 1
ATOM 717 O O . PHE A 1 90 ? 7.353 17.129 2.808 1.00 92.81 90 PHE A O 1
ATOM 724 N N . VAL A 1 91 ? 6.150 16.158 1.184 1.00 95.00 91 VAL A N 1
ATOM 725 C CA . VAL A 1 91 ? 4.993 15.841 2.034 1.00 95.00 91 VAL A CA 1
ATOM 726 C C . VAL A 1 91 ? 4.830 14.349 2.294 1.00 95.00 91 VAL A C 1
ATOM 728 O O . VAL A 1 91 ? 4.197 13.961 3.277 1.00 95.00 91 VAL A O 1
ATOM 731 N N . PHE A 1 92 ? 5.382 13.504 1.425 1.00 93.94 92 PHE A N 1
ATOM 732 C CA . PHE A 1 92 ? 5.205 12.061 1.496 1.00 93.94 92 PHE A CA 1
ATOM 733 C C . PHE A 1 92 ? 6.368 11.323 0.832 1.00 93.94 92 PHE A C 1
ATOM 735 O O . PHE A 1 92 ? 6.884 11.775 -0.191 1.00 93.94 92 PHE A O 1
ATOM 742 N N . GLU A 1 93 ? 6.734 10.183 1.403 1.00 95.12 93 GLU A N 1
ATOM 743 C CA . GLU A 1 93 ? 7.748 9.266 0.893 1.00 95.12 93 GLU A CA 1
ATOM 744 C C . GLU A 1 93 ? 7.252 7.824 1.026 1.00 95.12 93 GLU A C 1
ATOM 746 O O . GLU A 1 93 ? 6.636 7.476 2.034 1.00 95.12 93 GLU A O 1
ATOM 751 N N . ALA A 1 94 ? 7.489 7.007 0.004 1.00 94.94 94 ALA A N 1
ATOM 752 C CA . ALA A 1 94 ? 7.195 5.582 0.021 1.00 94.94 94 ALA A CA 1
ATOM 753 C C . ALA A 1 94 ? 8.332 4.777 -0.600 1.00 94.94 94 ALA A C 1
ATOM 755 O O . ALA A 1 94 ? 8.735 5.047 -1.729 1.00 94.94 94 ALA A O 1
ATOM 756 N N . GLU A 1 95 ? 8.768 3.745 0.105 1.00 95.38 95 GLU A N 1
ATOM 757 C CA . GLU A 1 95 ? 9.749 2.765 -0.337 1.00 95.38 95 GLU A CA 1
ATOM 758 C C . GLU A 1 95 ? 9.086 1.405 -0.512 1.00 95.38 95 GLU A C 1
ATOM 760 O O . GLU A 1 95 ? 8.288 0.945 0.314 1.00 95.38 95 GLU A O 1
ATOM 765 N N . ASN A 1 96 ? 9.396 0.772 -1.636 1.00 95.12 96 ASN A N 1
ATOM 766 C CA . ASN A 1 96 ? 8.753 -0.454 -2.071 1.00 95.12 96 ASN A CA 1
ATOM 767 C C . ASN A 1 96 ? 9.798 -1.360 -2.703 1.00 95.12 96 ASN A C 1
ATOM 769 O O . ASN A 1 96 ? 10.681 -0.883 -3.409 1.00 95.12 96 ASN A O 1
ATOM 773 N N . LYS A 1 97 ? 9.662 -2.665 -2.511 1.00 94.81 97 LYS A N 1
ATOM 774 C CA . LYS A 1 97 ? 10.550 -3.666 -3.080 1.00 94.81 97 LYS A CA 1
ATOM 775 C C . LYS A 1 97 ? 9.773 -4.627 -3.965 1.00 94.81 97 LYS A C 1
ATOM 777 O O . LYS A 1 97 ? 8.800 -5.240 -3.535 1.00 94.81 97 LYS A O 1
ATOM 782 N N . ILE A 1 98 ? 10.213 -4.776 -5.203 1.00 93.25 98 ILE A N 1
ATOM 783 C CA . ILE A 1 98 ? 9.800 -5.858 -6.088 1.00 93.25 98 ILE A CA 1
ATOM 784 C C . ILE A 1 98 ? 10.670 -7.064 -5.771 1.00 93.25 98 ILE A C 1
ATOM 786 O O . ILE A 1 98 ? 11.893 -6.950 -5.727 1.00 93.25 98 ILE A O 1
ATOM 790 N N . ILE A 1 99 ? 10.024 -8.205 -5.559 1.00 89.81 99 ILE A N 1
ATOM 791 C CA . ILE A 1 99 ? 10.668 -9.484 -5.282 1.00 89.81 99 ILE A CA 1
ATOM 792 C C . ILE A 1 99 ? 10.092 -10.501 -6.260 1.00 89.81 99 ILE A C 1
ATOM 794 O O . ILE A 1 99 ? 8.881 -10.741 -6.269 1.00 89.81 99 ILE A O 1
ATOM 798 N N . ARG A 1 100 ? 10.951 -11.117 -7.069 1.00 86.75 100 ARG A N 1
ATOM 799 C CA . ARG A 1 100 ? 10.589 -12.279 -7.882 1.00 86.75 100 ARG A CA 1
ATOM 800 C C . ARG A 1 100 ? 11.198 -13.530 -7.266 1.00 86.75 100 ARG A C 1
ATOM 802 O O . ARG A 1 100 ? 12.416 -13.676 -7.224 1.00 86.75 100 ARG A O 1
ATOM 809 N N . ASP A 1 101 ? 10.351 -14.449 -6.820 1.00 83.31 101 ASP A N 1
ATOM 810 C CA . ASP A 1 101 ? 10.776 -15.741 -6.286 1.00 83.31 101 ASP A CA 1
ATOM 811 C C . ASP A 1 101 ? 10.189 -16.903 -7.107 1.00 83.31 101 ASP A C 1
ATOM 813 O O . ASP A 1 101 ? 9.461 -16.708 -8.082 1.00 83.31 101 ASP A O 1
ATOM 817 N N . GLY A 1 102 ? 10.532 -18.141 -6.741 1.00 79.19 102 GLY A N 1
ATOM 818 C CA . GLY A 1 102 ? 10.022 -19.341 -7.416 1.00 79.19 102 GLY A CA 1
ATOM 819 C C . GLY A 1 102 ? 8.501 -19.535 -7.318 1.00 79.19 102 GLY A C 1
ATOM 820 O O . GLY A 1 102 ? 7.982 -20.462 -7.934 1.00 79.19 102 GLY A O 1
ATOM 821 N N . GLN A 1 103 ? 7.794 -18.699 -6.550 1.00 81.25 103 GLN A N 1
ATOM 822 C CA . GLN A 1 103 ? 6.339 -18.711 -6.404 1.00 81.25 103 GLN A CA 1
ATOM 823 C C . GLN A 1 103 ? 5.646 -17.581 -7.172 1.00 81.25 103 GLN A C 1
ATOM 825 O O . GLN A 1 103 ? 4.420 -17.583 -7.217 1.00 81.25 103 GLN A O 1
ATOM 830 N N . GLY A 1 104 ? 6.391 -16.640 -7.762 1.00 88.00 104 GLY A N 1
ATOM 831 C CA . GLY A 1 104 ? 5.817 -15.561 -8.561 1.00 88.00 104 GLY A CA 1
ATOM 832 C C . GLY A 1 104 ? 6.427 -14.190 -8.291 1.00 88.00 104 GLY A C 1
ATOM 833 O O . GLY A 1 104 ? 7.548 -14.064 -7.788 1.00 88.00 104 GLY A O 1
ATOM 834 N N . LYS A 1 105 ? 5.687 -13.144 -8.664 1.00 91.44 105 LYS A N 1
ATOM 835 C CA . LYS A 1 105 ? 6.096 -11.744 -8.472 1.00 91.44 105 LYS A CA 1
ATOM 836 C C . LYS A 1 105 ? 5.335 -11.129 -7.307 1.00 91.44 105 LYS A C 1
ATOM 838 O O . LYS A 1 105 ? 4.105 -11.164 -7.259 1.00 91.44 105 LYS A O 1
ATOM 843 N N . LYS A 1 106 ? 6.069 -10.520 -6.382 1.00 93.25 106 LYS A N 1
ATOM 844 C CA . LYS A 1 106 ? 5.529 -9.905 -5.169 1.00 93.25 106 LYS A CA 1
ATOM 845 C C . LYS A 1 106 ? 6.007 -8.464 -5.071 1.00 93.25 106 LYS A C 1
ATOM 847 O O . LYS A 1 106 ? 7.168 -8.169 -5.349 1.00 93.25 106 LYS A O 1
ATOM 852 N N . LEU A 1 107 ? 5.117 -7.567 -4.662 1.00 94.00 107 LEU A N 1
ATOM 853 C CA . LEU A 1 107 ? 5.470 -6.189 -4.327 1.00 94.00 107 LEU A CA 1
ATOM 854 C C . LEU A 1 107 ? 5.343 -6.025 -2.817 1.00 94.00 107 LEU A C 1
ATOM 856 O O . LEU A 1 107 ? 4.296 -6.300 -2.233 1.00 94.00 107 LEU A O 1
ATOM 860 N N . ARG A 1 108 ? 6.417 -5.593 -2.175 1.00 94.06 108 ARG A N 1
ATOM 861 C CA . ARG A 1 108 ? 6.477 -5.368 -0.739 1.00 94.06 108 ARG A CA 1
ATOM 862 C C . ARG A 1 108 ? 6.559 -3.876 -0.450 1.00 94.06 108 ARG A C 1
ATOM 864 O O . ARG A 1 108 ? 7.459 -3.206 -0.937 1.00 94.06 108 ARG A O 1
ATOM 871 N N . PHE A 1 109 ? 5.634 -3.359 0.344 1.00 91.88 109 PHE A N 1
ATOM 872 C CA . PHE A 1 109 ? 5.684 -2.000 0.869 1.00 91.88 109 PHE A CA 1
ATOM 873 C C . PHE A 1 109 ? 6.554 -2.007 2.133 1.00 91.88 109 PHE A C 1
ATOM 875 O O . PHE A 1 109 ? 6.214 -2.694 3.101 1.00 91.88 109 PHE A O 1
ATOM 882 N N . GLU A 1 110 ? 7.680 -1.291 2.114 1.00 90.31 110 GLU A N 1
ATOM 883 C CA . GLU A 1 110 ? 8.631 -1.268 3.233 1.00 90.31 110 GLU A CA 1
ATOM 884 C C . GLU A 1 110 ? 8.325 -0.103 4.177 1.00 90.31 110 GLU A C 1
ATOM 886 O O . GLU A 1 110 ? 7.915 -0.320 5.319 1.00 90.31 110 GLU A O 1
ATOM 891 N N . GLU A 1 111 ? 8.451 1.133 3.691 1.00 87.88 111 GLU A N 1
ATOM 892 C CA . GLU A 1 111 ? 8.293 2.335 4.511 1.00 87.88 111 GLU A CA 1
ATOM 893 C C . GLU A 1 111 ? 7.441 3.382 3.800 1.00 87.88 111 GLU A C 1
ATOM 895 O O . GLU A 1 111 ? 7.743 3.790 2.687 1.00 87.88 111 GLU A O 1
ATOM 900 N N . TRP A 1 112 ? 6.339 3.799 4.428 1.00 90.62 112 TRP A N 1
ATOM 901 C CA . TRP A 1 112 ? 5.407 4.790 3.888 1.00 90.62 112 TRP A CA 1
ATOM 902 C C . TRP A 1 112 ? 5.190 5.885 4.926 1.00 90.62 112 TRP A C 1
ATOM 904 O O . TRP A 1 112 ? 4.550 5.661 5.956 1.00 90.62 112 TRP A O 1
ATOM 914 N N . VAL A 1 113 ? 5.715 7.077 4.659 1.00 86.50 113 VAL A N 1
ATOM 915 C CA . VAL A 1 113 ? 5.789 8.164 5.636 1.00 86.50 113 VAL A CA 1
ATOM 916 C C . VAL A 1 113 ? 5.167 9.430 5.078 1.00 86.50 113 VAL A C 1
ATOM 918 O O . VAL A 1 113 ? 5.603 9.990 4.076 1.00 86.50 113 VAL A O 1
ATOM 921 N N . VAL A 1 114 ? 4.172 9.941 5.799 1.00 87.56 114 VAL A N 1
ATOM 922 C CA . VAL A 1 114 ? 3.707 11.321 5.646 1.00 87.56 114 VAL A CA 1
ATOM 923 C C . VAL A 1 114 ? 4.636 12.212 6.469 1.00 87.56 114 VAL A C 1
ATOM 925 O O . VAL A 1 114 ? 4.633 12.118 7.698 1.00 87.56 114 VAL A O 1
ATOM 928 N N . LYS A 1 115 ? 5.432 13.053 5.803 1.00 88.12 115 LYS A N 1
ATOM 929 C CA . LYS A 1 115 ? 6.433 13.918 6.454 1.00 88.12 115 LYS A CA 1
ATOM 930 C C . LYS A 1 115 ? 5.788 15.124 7.150 1.00 88.12 115 LYS A C 1
ATOM 932 O O . LYS A 1 115 ? 6.274 15.550 8.189 1.00 88.12 115 LYS A O 1
ATOM 937 N N . GLU A 1 116 ? 4.666 15.610 6.617 1.00 87.44 116 GLU A N 1
ATOM 938 C CA . GLU A 1 116 ? 3.945 16.785 7.127 1.00 87.44 116 GLU A CA 1
ATOM 939 C C . GLU A 1 116 ? 2.594 16.370 7.751 1.00 87.44 116 GLU A C 1
ATOM 941 O O . GLU A 1 116 ? 1.706 15.900 7.025 1.00 87.44 116 GLU A O 1
ATOM 946 N N . PRO A 1 117 ? 2.395 16.494 9.080 1.00 85.06 117 PRO A N 1
ATOM 947 C CA . PRO A 1 117 ? 1.213 15.974 9.776 1.00 85.06 117 PRO A CA 1
ATOM 948 C C . PRO A 1 117 ? -0.135 16.450 9.220 1.00 85.06 117 PRO A C 1
ATOM 950 O O . PRO A 1 117 ? -1.089 15.673 9.187 1.00 85.06 117 PRO A O 1
ATOM 953 N N . GLU A 1 118 ? -0.228 17.687 8.736 1.00 88.62 118 GLU A N 1
ATOM 954 C CA . GLU A 1 118 ? -1.437 18.265 8.139 1.00 88.62 118 GLU A CA 1
ATOM 955 C C . GLU A 1 118 ? -1.838 17.619 6.802 1.00 88.62 118 GLU A C 1
ATOM 957 O O . GLU A 1 118 ? -2.957 17.808 6.317 1.00 88.62 118 GLU A O 1
ATOM 962 N N . GLN A 1 119 ? -0.942 16.838 6.193 1.00 88.75 119 GLN A N 1
ATOM 963 C CA . GLN A 1 119 ? -1.221 16.068 4.979 1.00 88.75 119 GLN A CA 1
ATOM 964 C C . GLN A 1 119 ? -1.825 14.691 5.296 1.00 88.75 119 GLN A C 1
ATOM 966 O O . GLN A 1 119 ? -2.330 14.010 4.395 1.00 88.75 119 GLN A O 1
ATOM 971 N N . ARG A 1 120 ? -1.836 14.271 6.572 1.00 84.12 120 ARG A N 1
ATOM 972 C CA . ARG A 1 120 ? -2.506 13.033 6.992 1.00 84.12 120 ARG A CA 1
ATOM 973 C C . ARG A 1 120 ? -4.003 13.125 6.697 1.00 84.12 120 ARG A C 1
ATOM 975 O O . ARG A 1 120 ? -4.645 14.146 6.915 1.00 84.12 120 ARG A O 1
ATOM 982 N N . GLY A 1 121 ? -4.567 12.037 6.176 1.00 83.69 121 GLY A N 1
ATOM 983 C CA . GLY A 1 121 ? -5.984 11.977 5.805 1.00 83.69 121 GLY A CA 1
ATOM 984 C C . GLY A 1 121 ? -6.340 12.636 4.466 1.00 83.69 121 GLY A C 1
ATOM 985 O O . GLY A 1 121 ? -7.477 12.495 4.031 1.00 83.69 121 GLY 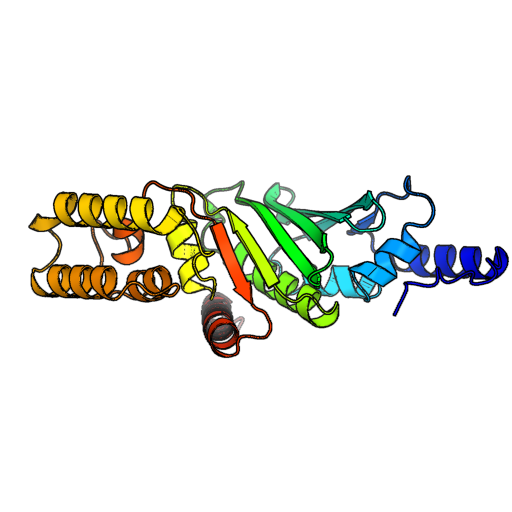A O 1
ATOM 986 N N . GLN A 1 122 ? -5.393 13.258 3.750 1.00 88.12 122 GLN A N 1
ATOM 987 C CA . GLN A 1 122 ? -5.646 13.831 2.414 1.00 88.12 122 GLN A CA 1
ATOM 988 C C . GLN A 1 122 ? -5.681 12.786 1.280 1.00 88.12 122 GLN A C 1
ATOM 990 O O . GLN A 1 122 ? -5.694 13.134 0.103 1.00 88.12 122 GLN A O 1
ATOM 995 N N . GLY A 1 123 ? -5.663 11.491 1.609 1.00 89.88 123 GLY A N 1
ATOM 996 C CA . GLY A 1 123 ? -5.766 10.412 0.624 1.00 89.88 123 GLY A CA 1
ATOM 997 C C . GLY A 1 123 ? -4.507 10.151 -0.208 1.00 89.88 123 GLY A C 1
ATOM 998 O O . GLY A 1 123 ? -4.571 9.342 -1.125 1.00 89.88 123 GLY A O 1
ATOM 999 N N . ILE A 1 124 ? -3.366 10.778 0.112 1.00 92.19 124 ILE A N 1
ATOM 1000 C CA . ILE A 1 124 ? -2.089 10.597 -0.608 1.00 92.19 124 ILE A CA 1
ATOM 1001 C C . ILE A 1 124 ? -1.685 9.118 -0.661 1.00 92.19 124 ILE A C 1
ATOM 1003 O O . ILE A 1 124 ? -1.540 8.565 -1.748 1.00 92.19 124 ILE A O 1
ATOM 1007 N N . GLY A 1 125 ? -1.577 8.464 0.501 1.00 91.38 125 GLY A N 1
ATOM 1008 C CA . GLY A 1 125 ? -1.227 7.043 0.570 1.00 91.38 125 GLY A CA 1
ATOM 1009 C C . GLY A 1 125 ? -2.245 6.162 -0.156 1.00 91.38 125 GLY A C 1
ATOM 1010 O O . GLY A 1 125 ? -1.872 5.281 -0.916 1.00 91.38 125 GLY A O 1
ATOM 1011 N N . LEU A 1 126 ? -3.544 6.437 -0.020 1.00 92.44 126 LEU A N 1
ATOM 1012 C CA . LEU A 1 126 ? -4.569 5.621 -0.676 1.00 92.44 126 LEU A CA 1
ATOM 1013 C C . LEU A 1 126 ? -4.552 5.769 -2.212 1.00 92.44 126 LEU A C 1
ATOM 1015 O O . LEU A 1 126 ? -4.750 4.783 -2.921 1.00 92.44 126 LEU A O 1
ATOM 1019 N N . ASN A 1 127 ? -4.269 6.968 -2.736 1.00 94.62 127 ASN A N 1
ATOM 1020 C CA . ASN A 1 127 ? -4.054 7.180 -4.170 1.00 94.62 127 ASN A CA 1
ATOM 1021 C C . ASN A 1 127 ? -2.818 6.425 -4.664 1.00 94.62 127 ASN A C 1
ATOM 1023 O O . ASN A 1 127 ? -2.903 5.735 -5.678 1.00 94.62 127 ASN A O 1
ATOM 1027 N N . LEU A 1 128 ? -1.702 6.512 -3.937 1.00 94.94 128 LEU A N 1
ATOM 1028 C CA . LEU A 1 128 ? -0.483 5.811 -4.322 1.00 94.94 128 LEU A CA 1
ATOM 1029 C C . LEU A 1 128 ? -0.663 4.287 -4.263 1.00 94.94 128 LEU A C 1
ATOM 1031 O O . LEU A 1 128 ? -0.243 3.595 -5.184 1.00 94.94 128 LEU A O 1
ATOM 1035 N N . LEU A 1 129 ? -1.367 3.767 -3.252 1.00 95.31 129 LEU A N 1
ATOM 1036 C CA . LEU A 1 129 ? -1.724 2.349 -3.155 1.00 95.31 129 LEU A CA 1
ATOM 1037 C C . LEU A 1 129 ? -2.537 1.891 -4.370 1.00 95.31 129 LEU A C 1
ATOM 1039 O O . LEU A 1 129 ? -2.204 0.877 -4.977 1.00 95.31 129 LEU A O 1
ATOM 1043 N N . ARG A 1 130 ? -3.571 2.647 -4.767 1.00 96.00 130 ARG A N 1
ATOM 1044 C CA . ARG A 1 130 ? -4.355 2.352 -5.980 1.00 96.00 130 ARG A CA 1
ATOM 1045 C C . ARG A 1 130 ? -3.469 2.263 -7.218 1.00 96.00 130 ARG A C 1
ATOM 1047 O O . ARG A 1 130 ? -3.649 1.380 -8.059 1.00 96.00 130 ARG A O 1
ATOM 1054 N N . ASN A 1 131 ? -2.531 3.193 -7.334 1.00 96.50 131 ASN A N 1
ATOM 1055 C CA . ASN A 1 131 ? -1.648 3.265 -8.483 1.00 96.50 131 ASN A CA 1
ATOM 1056 C C . ASN A 1 131 ? -0.652 2.092 -8.486 1.00 96.50 131 ASN A C 1
ATOM 1058 O O . ASN A 1 131 ? -0.454 1.479 -9.531 1.00 96.50 131 ASN A O 1
ATOM 1062 N N . PHE A 1 132 ? -0.116 1.701 -7.325 1.00 96.88 132 PHE A N 1
ATOM 1063 C CA . PHE A 1 132 ? 0.715 0.501 -7.195 1.00 96.88 132 PHE A CA 1
ATOM 1064 C C . PHE A 1 132 ? -0.046 -0.789 -7.484 1.00 96.88 132 PHE A C 1
ATOM 1066 O O . PHE A 1 132 ? 0.498 -1.641 -8.175 1.00 96.88 132 PHE A O 1
ATOM 1073 N N . ILE A 1 133 ? -1.299 -0.929 -7.039 1.00 96.56 133 ILE A N 1
ATOM 1074 C CA . ILE A 1 133 ? -2.145 -2.073 -7.419 1.00 96.56 133 ILE A CA 1
ATOM 1075 C C . ILE A 1 133 ? -2.294 -2.138 -8.942 1.00 96.56 133 ILE A C 1
ATOM 1077 O O . ILE A 1 133 ? -2.129 -3.202 -9.528 1.00 96.56 133 ILE A O 1
ATOM 1081 N N . SER A 1 134 ? -2.530 -0.996 -9.595 1.00 96.06 134 SER A N 1
ATOM 1082 C CA . SER A 1 134 ? -2.657 -0.937 -11.059 1.00 96.06 134 SER A CA 1
ATOM 1083 C C . SER A 1 134 ? -1.361 -1.357 -11.763 1.00 96.06 134 SER A C 1
ATOM 1085 O O . SER A 1 134 ? -1.399 -2.117 -12.729 1.00 96.06 134 SER A O 1
ATOM 1087 N N . VAL A 1 135 ? -0.208 -0.895 -11.263 1.00 95.69 135 VAL A N 1
ATOM 1088 C CA . VAL A 1 135 ? 1.111 -1.316 -11.760 1.00 95.69 135 VAL A CA 1
ATOM 1089 C C . VAL A 1 135 ? 1.314 -2.816 -11.564 1.00 95.69 135 VAL A C 1
ATOM 1091 O O . VAL A 1 135 ? 1.705 -3.502 -12.505 1.00 95.69 135 VAL A O 1
ATOM 1094 N N . ALA A 1 136 ? 1.024 -3.321 -10.368 1.00 96.00 136 ALA A N 1
ATOM 1095 C CA . ALA A 1 136 ? 1.210 -4.715 -9.997 1.00 96.00 136 ALA A CA 1
ATOM 1096 C C . ALA A 1 136 ? 0.349 -5.646 -10.868 1.00 96.00 136 ALA A C 1
ATOM 1098 O O . ALA A 1 136 ? 0.865 -6.605 -11.436 1.00 96.00 136 ALA A O 1
ATOM 1099 N N . GLN A 1 137 ? -0.930 -5.318 -11.070 1.00 95.19 137 GLN A N 1
ATOM 1100 C CA . GLN A 1 137 ? -1.823 -6.076 -11.951 1.00 95.19 137 GLN A CA 1
ATOM 1101 C C . GLN A 1 137 ? -1.334 -6.082 -13.404 1.00 95.19 137 GLN A C 1
ATOM 1103 O O . GLN A 1 137 ? -1.267 -7.139 -14.026 1.00 95.19 137 GLN A O 1
ATOM 1108 N N . ALA A 1 138 ? -0.942 -4.922 -13.941 1.00 94.31 138 ALA A N 1
ATOM 1109 C CA . ALA A 1 138 ? -0.437 -4.822 -15.311 1.00 94.31 138 ALA A CA 1
ATOM 1110 C C . ALA A 1 138 ? 0.884 -5.585 -15.520 1.00 94.31 138 ALA A C 1
ATOM 1112 O O . ALA A 1 138 ? 1.149 -6.075 -16.615 1.00 94.31 138 ALA A O 1
ATOM 1113 N N . ALA A 1 139 ? 1.699 -5.702 -14.472 1.00 93.12 139 ALA A N 1
ATOM 1114 C CA . ALA A 1 139 ? 2.978 -6.399 -14.505 1.00 93.12 139 ALA A CA 1
ATOM 1115 C C . ALA A 1 139 ? 2.891 -7.892 -14.117 1.00 93.12 139 ALA A C 1
ATOM 1117 O O . ALA A 1 139 ? 3.917 -8.585 -14.098 1.00 93.12 139 ALA A O 1
ATOM 1118 N N . GLY A 1 140 ? 1.681 -8.393 -13.831 1.00 94.69 140 GLY A N 1
ATOM 1119 C CA . GLY A 1 140 ? 1.426 -9.793 -13.488 1.00 94.69 140 GLY A CA 1
ATOM 1120 C C . GLY A 1 140 ? 1.959 -10.188 -12.112 1.00 94.69 140 GLY A C 1
ATOM 1121 O O . GLY A 1 140 ? 2.547 -11.254 -11.968 1.00 94.69 140 GLY A O 1
ATOM 1122 N N . PHE A 1 141 ? 1.827 -9.307 -11.123 1.00 95.19 141 PHE A N 1
ATOM 1123 C CA . PHE A 1 141 ? 2.130 -9.624 -9.731 1.00 95.19 141 PHE A CA 1
ATOM 1124 C C . PHE A 1 141 ? 1.016 -10.470 -9.123 1.00 95.19 141 PHE A C 1
ATOM 1126 O O . PHE A 1 141 ? -0.162 -10.253 -9.403 1.00 95.19 141 PHE A O 1
ATOM 1133 N N . ASP A 1 142 ? 1.398 -11.387 -8.243 1.00 95.25 142 ASP A N 1
ATOM 1134 C CA . ASP A 1 142 ? 0.468 -12.300 -7.581 1.00 95.25 142 ASP A CA 1
ATOM 1135 C C . ASP A 1 142 ? -0.014 -11.737 -6.250 1.00 95.25 142 ASP A C 1
ATOM 1137 O O . ASP A 1 142 ? -1.163 -11.914 -5.857 1.00 95.25 142 ASP A O 1
ATOM 1141 N N . SER A 1 143 ? 0.867 -11.031 -5.538 1.00 95.38 143 SER A N 1
ATOM 1142 C CA . SER A 1 143 ? 0.528 -10.489 -4.229 1.00 95.38 143 SER A CA 1
ATOM 1143 C C . SER A 1 143 ? 1.270 -9.209 -3.883 1.00 95.38 143 SER A C 1
ATOM 1145 O O . SER A 1 143 ? 2.364 -8.911 -4.376 1.00 95.38 143 SER A O 1
ATOM 1147 N N . LEU A 1 144 ? 0.651 -8.464 -2.978 1.00 95.75 144 LEU A N 1
ATOM 1148 C CA . LEU A 1 144 ? 1.222 -7.325 -2.289 1.00 95.75 144 LEU A CA 1
ATOM 1149 C C . LEU A 1 144 ? 1.452 -7.695 -0.829 1.00 95.75 144 LEU A C 1
ATOM 1151 O O . LEU A 1 144 ? 0.640 -8.401 -0.239 1.00 95.75 144 LEU A O 1
ATOM 1155 N N . SER A 1 145 ? 2.518 -7.206 -0.211 1.00 94.56 145 SER A N 1
ATOM 1156 C CA . SER A 1 145 ? 2.769 -7.444 1.212 1.00 94.56 145 SER A CA 1
ATOM 1157 C C . SER A 1 145 ? 3.347 -6.222 1.900 1.00 94.56 145 SER A C 1
ATOM 1159 O O . SER A 1 145 ? 3.879 -5.334 1.245 1.00 94.56 145 SER A O 1
ATOM 1161 N N . LEU A 1 146 ? 3.217 -6.152 3.220 1.00 93.00 146 LEU A N 1
ATOM 1162 C CA . LEU A 1 146 ? 3.748 -5.047 4.014 1.00 93.00 146 LEU A CA 1
ATOM 1163 C C . LEU A 1 146 ? 3.920 -5.431 5.472 1.00 93.00 146 LEU A C 1
ATOM 1165 O O . LEU A 1 146 ? 3.296 -6.375 5.963 1.00 93.00 146 LEU A O 1
ATOM 1169 N N . ARG A 1 147 ? 4.700 -4.626 6.191 1.00 89.56 147 ARG A N 1
ATOM 1170 C CA . ARG A 1 147 ? 4.705 -4.612 7.653 1.00 89.56 147 ARG A CA 1
ATOM 1171 C C . ARG A 1 147 ? 3.957 -3.381 8.144 1.00 89.56 147 ARG A C 1
ATOM 1173 O O . ARG A 1 147 ? 4.336 -2.253 7.848 1.00 89.56 147 ARG A O 1
ATOM 1180 N N . ALA A 1 148 ? 2.885 -3.588 8.902 1.00 84.94 148 ALA A N 1
ATOM 1181 C CA . ALA A 1 148 ? 2.103 -2.473 9.415 1.00 84.94 148 ALA A CA 1
ATOM 1182 C C . ALA A 1 148 ? 2.878 -1.700 10.494 1.00 84.94 148 ALA A C 1
ATOM 1184 O O . ALA A 1 148 ? 3.525 -2.298 11.355 1.00 84.94 148 ALA A O 1
ATOM 1185 N N . GLY A 1 149 ? 2.768 -0.368 10.472 1.00 81.06 149 GLY A N 1
ATOM 1186 C CA . GLY A 1 149 ? 3.255 0.492 11.552 1.00 81.06 149 GLY A CA 1
ATOM 1187 C C . GLY A 1 149 ? 2.457 0.322 12.854 1.00 81.06 149 GLY A C 1
ATOM 1188 O O . GLY A 1 149 ? 1.288 -0.077 12.831 1.00 81.06 149 GLY A O 1
ATOM 1189 N N . LYS A 1 150 ? 3.086 0.675 13.988 1.00 74.38 150 LYS A N 1
ATOM 1190 C CA . LYS A 1 150 ? 2.558 0.439 15.351 1.00 74.38 150 LYS A CA 1
ATOM 1191 C C . LYS A 1 150 ? 1.293 1.229 15.676 1.00 74.38 150 LYS A C 1
ATOM 1193 O O . LYS A 1 150 ? 0.473 0.753 16.461 1.00 74.38 150 LYS A O 1
ATOM 1198 N N . GLU A 1 151 ? 1.183 2.441 15.134 1.00 76.69 151 GLU A N 1
ATOM 1199 C CA . GLU A 1 151 ? 0.160 3.412 15.535 1.00 76.69 151 GLU A CA 1
ATOM 1200 C C . GLU A 1 151 ? -1.190 3.140 14.868 1.00 76.69 151 GLU A C 1
ATOM 1202 O O . GLU A 1 151 ? -2.190 2.921 15.548 1.00 76.69 151 GLU A O 1
ATOM 1207 N N . ASP A 1 152 ? -1.231 3.155 13.538 1.00 76.81 152 ASP A N 1
ATOM 1208 C CA . ASP A 1 152 ? -2.465 3.087 12.753 1.00 76.81 152 ASP A CA 1
ATOM 1209 C C . ASP A 1 152 ? -2.394 2.123 11.562 1.00 76.81 152 ASP A C 1
ATOM 1211 O O . ASP A 1 152 ? -3.433 1.808 10.977 1.00 76.81 152 ASP A O 1
ATOM 1215 N N . GLY A 1 153 ? -1.206 1.596 11.248 1.00 80.94 153 GLY A N 1
ATOM 1216 C CA . GLY A 1 153 ? -0.975 0.759 10.074 1.00 80.94 153 GLY A CA 1
ATOM 1217 C C . GLY A 1 153 ? -1.911 -0.446 10.019 1.00 80.94 153 GLY A C 1
ATOM 1218 O O . GLY A 1 153 ? -2.535 -0.691 8.995 1.00 80.94 153 GLY A O 1
ATOM 1219 N N . LYS A 1 154 ? -2.087 -1.166 11.133 1.00 87.19 154 LYS A N 1
ATOM 1220 C CA . LYS A 1 154 ? -2.958 -2.355 11.186 1.00 87.19 154 LYS A CA 1
ATOM 1221 C C . LYS A 1 154 ? -4.389 -2.048 10.765 1.00 87.19 154 LYS A C 1
ATOM 1223 O O . LYS A 1 154 ? -4.951 -2.707 9.898 1.00 87.19 154 LYS A O 1
ATOM 1228 N N . TYR A 1 155 ? -4.957 -1.019 11.382 1.00 89.69 155 TYR A N 1
ATOM 1229 C CA . TYR A 1 155 ? -6.311 -0.580 11.092 1.00 89.69 155 TYR A CA 1
ATOM 1230 C C . TYR A 1 155 ? -6.447 -0.068 9.660 1.00 89.69 155 TYR A C 1
ATOM 1232 O O . TYR A 1 155 ? -7.429 -0.387 8.995 1.00 89.69 155 TYR A O 1
ATOM 1240 N N . PHE A 1 156 ? -5.472 0.708 9.182 1.00 88.81 156 PHE A N 1
ATOM 1241 C CA . PHE A 1 156 ? -5.475 1.228 7.822 1.00 88.81 156 PHE A CA 1
ATOM 1242 C C . PHE A 1 156 ? -5.463 0.089 6.794 1.00 88.81 156 PHE A C 1
ATOM 1244 O O . PHE A 1 156 ? -6.396 -0.031 6.003 1.00 88.81 156 PHE A O 1
ATOM 1251 N N . TRP A 1 157 ? -4.466 -0.794 6.845 1.00 90.62 157 TRP A N 1
ATOM 1252 C CA . TRP A 1 157 ? -4.280 -1.845 5.844 1.00 90.62 157 TRP A CA 1
ATOM 1253 C C . TRP A 1 157 ? -5.413 -2.875 5.845 1.00 90.62 157 TRP A C 1
ATOM 1255 O O . TRP A 1 157 ? -5.920 -3.219 4.777 1.00 90.62 157 TRP A O 1
ATOM 1265 N N . ALA A 1 158 ? -5.912 -3.267 7.022 1.00 90.81 158 ALA A N 1
ATOM 1266 C CA . ALA A 1 158 ? -7.043 -4.186 7.132 1.00 90.81 158 ALA A CA 1
ATOM 1267 C C . ALA A 1 158 ? -8.329 -3.647 6.479 1.00 90.81 158 ALA A C 1
ATOM 1269 O O . ALA A 1 158 ? -9.110 -4.399 5.898 1.00 90.81 158 ALA A O 1
ATOM 1270 N N . ARG A 1 159 ? -8.561 -2.326 6.516 1.00 90.25 159 ARG A N 1
ATOM 1271 C CA . ARG A 1 159 ? -9.708 -1.707 5.819 1.00 90.25 159 ARG A CA 1
ATOM 1272 C C . ARG A 1 159 ? -9.557 -1.695 4.307 1.00 90.25 159 ARG A C 1
ATOM 1274 O O . ARG A 1 159 ? -10.559 -1.541 3.612 1.00 90.25 159 ARG A O 1
ATOM 1281 N N . HIS A 1 160 ? -8.336 -1.852 3.816 1.00 90.88 160 HIS A N 1
ATOM 1282 C CA . HIS A 1 160 ? -7.979 -1.725 2.411 1.00 90.88 160 HIS A CA 1
ATOM 1283 C C . HIS A 1 160 ? -7.652 -3.076 1.767 1.00 90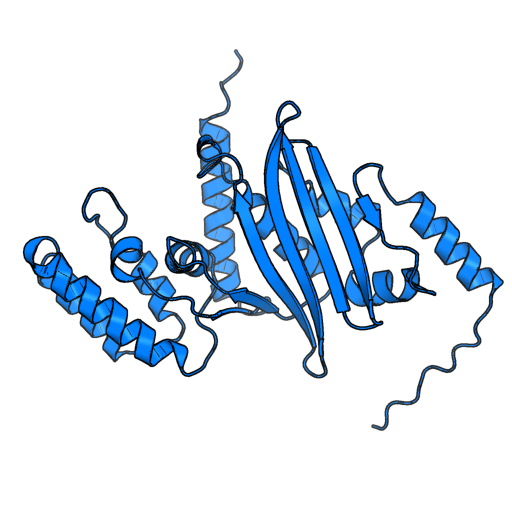.88 160 HIS A C 1
ATOM 1285 O O . HIS A 1 160 ? -6.869 -3.135 0.828 1.00 90.88 160 HIS A O 1
ATOM 1291 N N . GLY A 1 161 ? -8.290 -4.149 2.245 1.00 90.44 161 GLY A N 1
ATOM 1292 C CA . GLY A 1 161 ? -8.276 -5.460 1.588 1.00 90.44 161 GLY A CA 1
ATOM 1293 C C . GLY A 1 161 ? -7.061 -6.326 1.901 1.00 90.44 161 GLY A C 1
ATOM 1294 O O . GLY A 1 161 ? -6.940 -7.394 1.319 1.00 90.44 161 GLY A O 1
ATOM 1295 N N . PHE A 1 162 ? -6.187 -5.898 2.812 1.00 93.81 162 PHE A N 1
ATOM 1296 C CA . PHE A 1 162 ? -5.085 -6.733 3.264 1.00 93.81 162 PHE A CA 1
ATOM 1297 C C . PHE A 1 162 ? -5.511 -7.618 4.434 1.00 93.81 162 PHE A C 1
ATOM 1299 O O . PHE A 1 162 ? -6.040 -7.119 5.430 1.00 93.81 162 PHE A O 1
ATOM 1306 N N . ASP A 1 163 ? -5.187 -8.901 4.343 1.00 92.44 163 ASP A N 1
ATOM 1307 C CA . ASP A 1 163 ? -5.379 -9.864 5.422 1.00 92.44 163 ASP A CA 1
ATOM 1308 C C . ASP A 1 163 ? -4.052 -10.139 6.136 1.00 92.44 163 ASP A C 1
ATOM 1310 O O . ASP A 1 163 ? -2.963 -9.843 5.627 1.00 92.44 163 ASP A O 1
ATOM 1314 N N . LEU A 1 164 ? -4.136 -10.668 7.356 1.00 90.38 164 LEU A N 1
ATOM 1315 C CA . LEU A 1 164 ? -2.945 -11.063 8.103 1.00 90.38 164 LEU A CA 1
ATOM 1316 C C . LEU A 1 164 ? -2.212 -12.170 7.347 1.00 90.38 164 LEU A C 1
ATOM 1318 O O . LEU A 1 164 ? -2.820 -13.144 6.909 1.00 90.38 164 LEU A O 1
ATOM 1322 N N . LYS A 1 165 ? -0.891 -12.043 7.232 1.00 87.81 165 LYS A N 1
ATOM 1323 C CA . LYS A 1 165 ? -0.061 -13.115 6.686 1.00 87.81 165 LYS A CA 1
ATOM 1324 C C . LYS A 1 165 ? -0.003 -14.268 7.696 1.00 87.81 165 LYS A C 1
ATOM 1326 O O . LYS A 1 165 ? 0.315 -14.036 8.864 1.00 87.81 165 LYS A O 1
ATOM 1331 N N . ASP A 1 166 ? -0.313 -15.486 7.246 1.00 71.25 166 ASP A N 1
ATOM 1332 C CA . ASP A 1 166 ? -0.337 -16.700 8.076 1.00 71.25 166 ASP A CA 1
ATOM 1333 C C . ASP A 1 166 ? 0.953 -16.867 8.904 1.00 71.25 166 ASP A C 1
ATOM 1335 O O . ASP A 1 166 ? 2.064 -16.782 8.375 1.00 71.25 166 ASP A O 1
ATOM 1339 N N . GLY A 1 167 ? 0.806 -17.112 10.213 1.00 67.06 167 GLY A N 1
ATOM 1340 C CA . GLY A 1 167 ? 1.918 -17.349 11.142 1.00 67.06 167 GLY A CA 1
ATOM 1341 C C . GLY A 1 167 ? 1.775 -16.649 12.499 1.00 67.06 167 GLY A C 1
ATOM 1342 O O . GLY A 1 167 ? 0.807 -15.932 12.743 1.00 67.06 167 GLY A O 1
ATOM 1343 N N . HIS A 1 168 ? 2.766 -16.866 13.377 1.00 62.25 168 HIS A N 1
ATOM 1344 C CA . HIS A 1 168 ? 2.881 -16.481 14.804 1.00 62.25 168 HIS A CA 1
ATOM 1345 C C . HIS A 1 168 ? 2.345 -15.098 15.235 1.00 62.25 168 HIS A C 1
ATOM 1347 O O . HIS A 1 168 ? 2.122 -14.861 16.421 1.00 62.25 168 HIS A O 1
ATOM 1353 N N . TYR A 1 169 ? 2.125 -14.183 14.293 1.00 71.75 169 TYR A N 1
ATOM 1354 C CA . TYR A 1 169 ? 1.513 -12.876 14.507 1.00 71.75 169 TYR A CA 1
ATOM 1355 C C . TYR A 1 169 ? 0.102 -12.957 15.102 1.00 71.75 169 TYR A C 1
ATOM 1357 O O . TYR A 1 169 ? -0.295 -12.048 15.832 1.00 71.75 169 TYR A O 1
ATOM 1365 N N . ARG A 1 170 ? -0.657 -14.022 14.806 1.00 82.19 170 ARG A N 1
ATOM 1366 C CA . ARG A 1 170 ? -2.053 -14.144 15.248 1.00 82.19 170 ARG A CA 1
ATOM 1367 C C . ARG A 1 170 ? -2.184 -14.212 16.768 1.00 82.19 170 ARG A C 1
ATOM 1369 O O . ARG A 1 170 ? -3.004 -13.487 17.323 1.00 82.19 170 ARG A O 1
ATOM 1376 N N . ASP A 1 171 ? -1.385 -15.036 17.437 1.00 86.12 171 ASP A N 1
ATOM 1377 C CA . ASP A 1 171 ? -1.526 -15.248 18.882 1.00 86.12 171 ASP A CA 1
ATOM 1378 C C . ASP A 1 171 ? -1.232 -13.964 19.661 1.00 86.12 171 ASP A C 1
ATOM 1380 O O . ASP A 1 171 ? -2.021 -13.556 20.515 1.00 86.12 171 ASP A O 1
ATOM 1384 N N . GLN A 1 172 ? -0.149 -13.265 19.301 1.00 86.06 172 GLN A N 1
ATOM 1385 C CA . GLN A 1 172 ? 0.187 -11.980 19.914 1.00 86.06 172 GLN A CA 1
ATOM 1386 C C . GLN A 1 172 ? -0.884 -10.924 19.625 1.00 86.06 172 GLN A C 1
ATOM 1388 O O . GLN A 1 172 ? -1.295 -10.201 20.529 1.00 86.06 172 GLN A O 1
ATOM 1393 N N . LEU A 1 173 ? -1.386 -10.864 18.389 1.00 87.12 173 LEU A N 1
ATOM 1394 C CA . LEU A 1 173 ? -2.460 -9.945 18.029 1.00 87.12 173 LEU A CA 1
ATOM 1395 C C . LEU A 1 173 ? -3.726 -10.196 18.863 1.00 87.12 173 LEU A C 1
ATOM 1397 O O . LEU A 1 173 ? -4.338 -9.242 19.336 1.00 87.12 173 LEU A O 1
ATOM 1401 N N . VAL A 1 174 ? -4.116 -11.458 19.063 1.00 90.56 174 VAL A N 1
ATOM 1402 C CA . VAL A 1 174 ? -5.275 -11.824 19.892 1.00 90.56 174 VAL A CA 1
ATOM 1403 C C . VAL A 1 174 ? -5.065 -11.384 21.342 1.00 90.56 174 VAL A C 1
ATOM 1405 O O . VAL A 1 174 ? -5.982 -10.819 21.941 1.00 90.56 174 VAL A O 1
ATOM 1408 N N . VAL A 1 175 ? -3.868 -11.599 21.898 1.00 91.06 175 VAL A N 1
ATOM 1409 C CA . VAL A 1 175 ? -3.507 -11.128 23.245 1.00 91.06 175 VAL A CA 1
ATOM 1410 C C . VAL A 1 175 ? -3.626 -9.607 23.342 1.00 91.06 175 VAL A C 1
ATOM 1412 O O . VAL A 1 175 ? -4.273 -9.101 24.259 1.00 91.06 175 VAL A O 1
ATOM 1415 N N . ASP A 1 176 ? -3.082 -8.871 22.375 1.00 90.62 176 ASP A N 1
ATOM 1416 C CA . ASP A 1 176 ? -3.123 -7.408 22.371 1.00 90.62 176 ASP A CA 1
ATOM 1417 C C . ASP A 1 176 ? -4.554 -6.874 22.254 1.00 90.62 176 ASP A C 1
ATOM 1419 O O . ASP A 1 176 ? -4.929 -5.946 22.971 1.00 90.62 176 ASP A O 1
ATOM 1423 N N . ILE A 1 177 ? -5.384 -7.484 21.400 1.00 93.31 177 ILE A N 1
ATOM 1424 C CA . ILE A 1 177 ? -6.795 -7.102 21.267 1.00 93.31 177 ILE A CA 1
ATOM 1425 C C . ILE A 1 177 ? -7.540 -7.344 22.579 1.00 93.31 177 ILE A C 1
ATOM 1427 O O . ILE A 1 177 ? -8.303 -6.476 22.997 1.00 93.31 177 ILE A O 1
ATOM 1431 N N . ARG A 1 178 ? -7.310 -8.476 23.258 1.00 95.19 178 ARG A N 1
ATOM 1432 C CA . ARG A 1 178 ? -7.918 -8.759 24.571 1.00 95.19 178 ARG A CA 1
ATOM 1433 C C . ARG A 1 178 ? -7.489 -7.735 25.618 1.00 95.19 178 ARG A C 1
ATOM 1435 O O . ARG A 1 178 ? -8.342 -7.197 26.318 1.00 95.19 178 ARG A O 1
ATOM 1442 N N . ASN A 1 179 ? -6.201 -7.402 25.667 1.00 95.19 179 ASN A N 1
ATOM 1443 C CA . ASN A 1 179 ? -5.676 -6.388 26.582 1.00 95.19 179 ASN A CA 1
ATOM 1444 C C . ASN A 1 179 ? -6.291 -5.007 26.315 1.00 95.19 179 ASN A C 1
ATOM 1446 O O . ASN A 1 179 ? -6.696 -4.317 27.250 1.00 95.19 179 ASN A O 1
ATOM 1450 N N . ASN A 1 180 ? -6.414 -4.610 25.045 1.00 94.94 180 ASN A N 1
ATOM 1451 C CA . ASN A 1 180 ? -7.049 -3.347 24.668 1.00 94.94 180 ASN A CA 1
ATOM 1452 C C . ASN A 1 180 ? -8.557 -3.355 24.972 1.00 94.94 180 ASN A C 1
ATOM 1454 O O . ASN A 1 180 ? -9.096 -2.346 25.423 1.00 94.94 180 ASN A O 1
ATOM 1458 N N . LEU A 1 181 ? -9.241 -4.484 24.771 1.00 96.00 181 LEU A N 1
ATOM 1459 C CA . LEU A 1 181 ? -10.659 -4.637 25.097 1.00 96.00 181 LEU A CA 1
ATOM 1460 C C . LEU A 1 181 ? -10.910 -4.482 26.602 1.00 96.00 181 LEU A C 1
ATOM 1462 O O . LEU A 1 181 ? -11.847 -3.788 26.993 1.00 96.00 181 LEU A O 1
ATOM 1466 N N . GLU A 1 182 ? -10.056 -5.089 27.428 1.00 96.56 182 GLU A N 1
ATOM 1467 C CA . GLU A 1 182 ? -10.126 -5.010 28.889 1.00 96.56 182 GLU A CA 1
ATOM 1468 C C . GLU A 1 182 ? -9.811 -3.600 29.394 1.00 96.56 182 GLU A C 1
ATOM 1470 O O . GLU A 1 182 ? -10.577 -3.023 30.167 1.00 96.56 182 GLU A O 1
ATOM 1475 N N . LYS A 1 183 ? -8.739 -2.989 28.873 1.00 96.62 183 LYS A N 1
ATOM 1476 C CA . LYS A 1 183 ? -8.339 -1.608 29.182 1.00 96.62 183 LYS A CA 1
ATOM 1477 C C . LYS A 1 183 ? -9.455 -0.591 28.925 1.00 96.62 183 LYS A C 1
ATOM 1479 O O . LYS A 1 183 ? -9.517 0.438 29.591 1.00 96.62 183 LYS A O 1
ATOM 1484 N N . HIS A 1 184 ? -10.312 -0.855 27.942 1.00 96.00 184 HIS A N 1
ATOM 1485 C CA . HIS A 1 184 ? -11.406 0.027 27.537 1.00 96.00 184 HIS A CA 1
ATOM 1486 C C . HIS A 1 184 ? -12.793 -0.514 27.924 1.00 96.00 184 HIS A C 1
ATOM 1488 O O . HIS A 1 184 ? -13.807 -0.029 27.410 1.00 96.00 184 HIS A O 1
ATOM 1494 N N . SER A 1 185 ? -12.856 -1.483 28.841 1.00 95.44 185 SER A N 1
ATOM 1495 C CA . SER A 1 185 ? -14.073 -2.209 29.226 1.00 95.44 185 SER A CA 1
ATOM 1496 C C . SER A 1 185 ? -15.204 -1.316 29.745 1.00 95.44 185 SER A C 1
ATOM 1498 O O . SER A 1 185 ? -16.365 -1.572 29.421 1.00 95.44 185 SER A O 1
ATOM 1500 N N . ASP A 1 186 ? -14.865 -0.238 30.455 1.00 95.81 186 ASP A N 1
ATOM 1501 C CA . ASP A 1 186 ? -15.822 0.753 30.967 1.00 95.81 186 ASP A CA 1
ATOM 1502 C C . ASP A 1 186 ? -16.464 1.600 29.858 1.00 95.81 186 ASP A C 1
ATOM 1504 O O . ASP A 1 186 ? -17.560 2.133 30.017 1.00 95.81 186 ASP A O 1
ATOM 1508 N N . THR A 1 187 ? -15.788 1.724 28.713 1.00 96.12 187 THR A N 1
ATOM 1509 C CA . THR A 1 187 ? -16.247 2.546 27.579 1.00 96.12 187 THR A CA 1
ATOM 1510 C C . THR A 1 187 ? -16.892 1.736 26.460 1.00 96.12 187 THR A C 1
ATOM 1512 O O . THR A 1 187 ? -17.649 2.286 25.662 1.00 96.12 187 THR A O 1
ATOM 1515 N N . ILE A 1 188 ? -16.607 0.433 26.382 1.00 95.88 188 ILE A N 1
ATOM 1516 C CA . ILE A 1 188 ? -17.081 -0.435 25.303 1.00 95.88 188 ILE A CA 1
ATOM 1517 C C . ILE A 1 188 ? -18.299 -1.235 25.797 1.00 95.88 188 ILE A C 1
ATOM 1519 O O . ILE A 1 188 ? -18.170 -2.046 26.723 1.00 95.88 188 ILE A O 1
ATOM 1523 N N . PRO A 1 189 ? -19.480 -1.088 25.158 1.00 96.12 189 PRO A N 1
ATOM 1524 C CA . PRO A 1 189 ? -20.680 -1.821 25.547 1.00 96.12 189 PRO A CA 1
ATOM 1525 C C . PRO A 1 189 ? -20.454 -3.334 25.602 1.00 96.12 189 PRO A C 1
ATOM 1527 O O . PRO A 1 189 ? -19.770 -3.903 24.749 1.00 96.12 189 PRO A O 1
ATOM 1530 N N . LEU A 1 190 ? -21.078 -4.005 26.574 1.00 96.12 190 LEU A N 1
ATOM 1531 C CA . LEU A 1 190 ? -20.916 -5.450 26.782 1.00 96.12 190 LEU A CA 1
ATOM 1532 C C . LEU A 1 190 ? -21.240 -6.270 25.521 1.00 96.12 190 LEU A C 1
ATOM 1534 O O . LEU A 1 190 ? -20.512 -7.204 25.194 1.00 96.12 190 LEU A O 1
ATOM 1538 N N . ALA A 1 191 ? -22.286 -5.893 24.780 1.00 96.44 191 ALA A N 1
ATOM 1539 C CA . ALA A 1 191 ? -22.646 -6.546 23.521 1.00 96.44 191 ALA A CA 1
ATOM 1540 C C . ALA A 1 191 ? -21.520 -6.455 22.474 1.00 96.44 191 ALA A C 1
ATOM 1542 O O . ALA A 1 191 ? -21.204 -7.441 21.811 1.00 96.44 191 ALA A O 1
ATOM 1543 N N . THR A 1 192 ? -20.867 -5.295 22.372 1.00 96.19 192 THR A N 1
ATOM 1544 C CA . THR A 1 192 ? -19.722 -5.090 21.481 1.00 96.19 192 THR A CA 1
ATOM 1545 C C . THR A 1 192 ? -18.517 -5.906 21.932 1.00 96.19 192 THR A C 1
ATOM 1547 O O . THR A 1 192 ? -17.868 -6.528 21.097 1.00 96.19 192 THR A O 1
ATOM 1550 N N . ARG A 1 193 ? -18.244 -5.972 23.243 1.00 96.75 193 ARG A N 1
ATOM 1551 C CA . ARG A 1 193 ? -17.171 -6.819 23.789 1.00 96.75 193 ARG A CA 1
ATOM 1552 C C . ARG A 1 193 ? -17.394 -8.293 23.468 1.00 96.75 193 ARG A C 1
ATOM 1554 O O . 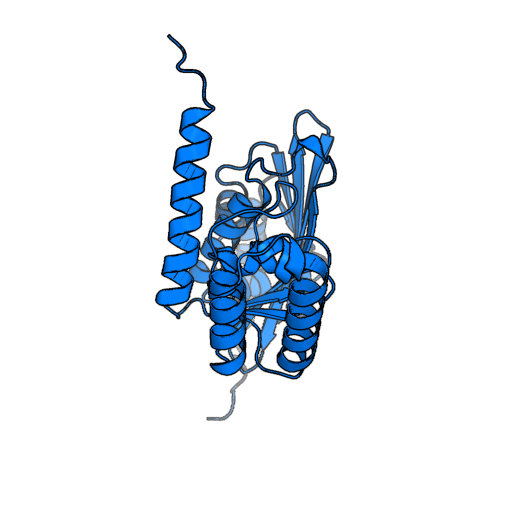ARG A 1 193 ? -16.470 -8.949 23.001 1.00 96.75 193 ARG A O 1
ATOM 1561 N N . LYS A 1 194 ? -18.623 -8.788 23.641 1.00 96.31 194 LYS A N 1
ATOM 1562 C CA . LYS A 1 194 ? -18.987 -10.162 23.276 1.00 96.31 194 LYS A CA 1
ATOM 1563 C C . LYS A 1 194 ? -18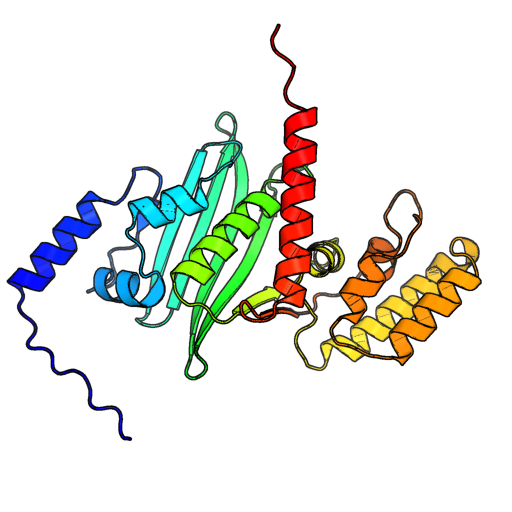.751 -10.428 21.787 1.00 96.31 194 LYS A C 1
ATOM 1565 O O . LYS A 1 194 ? -18.088 -11.397 21.455 1.00 96.31 194 LYS A O 1
ATOM 1570 N N . ASN A 1 195 ? -19.194 -9.525 20.912 1.00 95.88 195 ASN A N 1
ATOM 1571 C CA . ASN A 1 195 ? -18.956 -9.647 19.472 1.00 95.88 195 ASN A CA 1
ATOM 1572 C C . ASN A 1 195 ? -17.456 -9.674 19.117 1.00 95.88 195 ASN A C 1
ATOM 1574 O O . ASN A 1 195 ? -17.039 -10.447 18.262 1.00 95.88 195 ASN A O 1
ATOM 1578 N N . VAL A 1 196 ? -16.628 -8.855 19.780 1.00 96.25 196 VAL A N 1
ATOM 1579 C CA . VAL A 1 196 ? -15.166 -8.896 19.598 1.00 96.25 196 VAL A CA 1
ATOM 1580 C C . VAL A 1 196 ? -14.609 -10.258 20.009 1.00 96.25 196 VAL A C 1
ATOM 1582 O O . VAL A 1 196 ? -13.837 -10.835 19.253 1.00 96.25 196 VAL A O 1
ATOM 1585 N N . MET A 1 197 ? -15.012 -10.790 21.165 1.00 96.69 197 MET A N 1
ATOM 1586 C CA . MET A 1 197 ? -14.564 -12.111 21.622 1.00 96.69 197 MET A CA 1
ATOM 1587 C C . MET A 1 197 ? -14.990 -13.225 20.658 1.00 96.69 197 MET A C 1
ATOM 1589 O O . MET A 1 197 ? -14.151 -14.033 20.272 1.00 96.69 197 MET A O 1
ATOM 1593 N N . ASP A 1 198 ? -16.232 -13.192 20.166 1.00 95.31 198 ASP A N 1
ATOM 1594 C CA . ASP A 1 198 ? -16.727 -14.150 19.173 1.00 95.31 198 ASP A CA 1
ATOM 1595 C C . ASP A 1 198 ? -15.896 -14.104 17.869 1.00 95.31 198 ASP A C 1
ATOM 1597 O O . ASP A 1 198 ? -15.634 -15.141 17.259 1.00 95.31 198 ASP A O 1
ATOM 1601 N N . LEU A 1 199 ? -15.450 -12.917 17.430 1.00 94.62 199 LEU A N 1
ATOM 1602 C CA . LEU A 1 199 ? -14.551 -12.773 16.275 1.00 94.62 199 LEU A CA 1
ATOM 1603 C C . LEU A 1 199 ? -13.164 -13.377 16.542 1.00 94.62 199 LEU A C 1
ATOM 1605 O O . LEU A 1 199 ? -12.622 -14.062 15.672 1.00 94.62 199 LEU A O 1
ATOM 1609 N N . LEU A 1 200 ? -12.597 -13.141 17.732 1.00 93.31 200 LEU A N 1
ATOM 1610 C CA . LEU A 1 200 ? -11.299 -13.702 18.126 1.00 93.31 200 LEU A CA 1
ATOM 1611 C C . LEU A 1 200 ? -11.330 -15.234 18.149 1.00 93.31 200 LEU A C 1
ATOM 1613 O O . LEU A 1 200 ? -10.381 -15.871 17.685 1.00 93.31 200 LEU A O 1
ATOM 1617 N N . ASP A 1 201 ? -12.425 -15.808 18.647 1.00 92.62 201 ASP A N 1
ATOM 1618 C CA . ASP A 1 201 ? -12.589 -17.253 18.787 1.00 92.62 201 ASP A CA 1
ATOM 1619 C C . ASP A 1 201 ? -12.794 -17.949 17.429 1.00 92.62 201 ASP A C 1
ATOM 1621 O O . ASP A 1 201 ? -12.303 -19.060 17.231 1.00 92.62 201 ASP A O 1
ATOM 1625 N N . ARG A 1 202 ? -13.441 -17.287 16.453 1.00 90.12 202 ARG A N 1
ATOM 1626 C CA . ARG A 1 202 ? -13.578 -17.803 15.072 1.00 90.12 202 ARG A CA 1
ATOM 1627 C C . ARG A 1 202 ? -12.245 -17.922 14.344 1.00 90.12 202 ARG A C 1
ATOM 1629 O O . ARG A 1 202 ? -12.021 -18.900 13.639 1.00 90.12 202 ARG A O 1
ATOM 1636 N N . GLY A 1 203 ? -11.365 -16.934 14.506 1.00 77.88 203 GLY A N 1
ATOM 1637 C CA . GLY A 1 203 ? -9.964 -17.123 14.155 1.00 77.88 203 GLY A CA 1
ATOM 1638 C C . GLY A 1 203 ? -9.556 -17.079 12.680 1.00 77.88 203 GLY A C 1
ATOM 1639 O O . GLY A 1 203 ? -8.578 -17.736 12.326 1.00 77.88 203 GLY A O 1
ATOM 1640 N N . GLY A 1 204 ? -10.264 -16.335 11.831 1.00 84.19 204 GLY A N 1
ATOM 1641 C CA . GLY A 1 204 ? -9.922 -16.179 10.411 1.00 84.19 204 GLY A CA 1
ATOM 1642 C C . GLY A 1 204 ? -8.783 -15.186 10.138 1.00 84.19 204 GLY A C 1
ATOM 1643 O O . GLY A 1 204 ? -8.457 -14.341 10.976 1.00 84.19 204 GLY A O 1
ATOM 1644 N N . LEU A 1 205 ? -8.191 -15.260 8.940 1.00 84.88 205 LEU A N 1
ATOM 1645 C CA . LEU A 1 205 ? -7.190 -14.286 8.461 1.00 84.88 205 LEU A CA 1
ATOM 1646 C C . LEU A 1 205 ? -7.785 -12.893 8.212 1.00 84.88 205 LEU A C 1
ATOM 1648 O O . LEU A 1 205 ? -7.080 -11.884 8.275 1.00 84.88 205 LEU A O 1
ATOM 1652 N N . ASP A 1 206 ? -9.100 -12.846 8.020 1.00 86.75 206 ASP A N 1
ATOM 1653 C CA . ASP A 1 206 ? -9.935 -11.657 7.882 1.00 86.75 206 ASP A CA 1
ATOM 1654 C C . ASP A 1 206 ? -10.342 -11.033 9.233 1.00 86.75 206 ASP A C 1
ATOM 1656 O O . ASP A 1 206 ? -11.082 -10.044 9.266 1.00 86.75 206 ASP A O 1
ATOM 1660 N N . LEU A 1 207 ? -9.844 -11.555 10.364 1.00 90.69 207 LEU A N 1
ATOM 1661 C CA . LEU A 1 207 ? -10.119 -11.030 11.707 1.00 90.69 207 LEU A CA 1
ATOM 1662 C C . LEU A 1 207 ? -9.914 -9.511 11.776 1.00 90.69 207 LEU A C 1
ATOM 1664 O O . LEU A 1 207 ? -10.790 -8.777 12.236 1.00 90.69 207 LEU A O 1
ATOM 1668 N N . CYS A 1 208 ? -8.768 -9.022 11.297 1.00 91.38 208 CYS A N 1
ATOM 1669 C CA . CYS A 1 208 ? -8.466 -7.593 11.308 1.00 91.38 208 CYS A CA 1
ATOM 1670 C C . CYS A 1 208 ? -9.446 -6.784 10.458 1.00 91.38 208 CYS A C 1
ATOM 1672 O O . CYS A 1 208 ? -9.823 -5.680 10.856 1.00 91.38 208 CYS A O 1
ATOM 1674 N N . TRP A 1 209 ? -9.898 -7.324 9.325 1.00 91.94 209 TRP A N 1
ATOM 1675 C CA . TRP A 1 209 ? -10.896 -6.669 8.485 1.00 91.94 209 TRP A CA 1
ATOM 1676 C C . TRP A 1 209 ? -12.232 -6.522 9.223 1.00 91.94 209 TRP A C 1
ATOM 1678 O O . TRP A 1 209 ? -12.798 -5.425 9.266 1.00 91.94 209 TRP A O 1
ATOM 1688 N N . HIS A 1 210 ? -12.702 -7.585 9.879 1.00 92.88 210 HIS A N 1
ATOM 1689 C CA . HIS A 1 210 ? -13.916 -7.540 10.693 1.00 92.88 210 HIS A CA 1
ATOM 1690 C C . HIS A 1 210 ? -13.809 -6.538 11.847 1.00 92.88 210 HIS A C 1
ATOM 1692 O O . HIS A 1 210 ? -14.715 -5.723 12.044 1.00 92.88 210 HIS A O 1
ATOM 1698 N N . LEU A 1 211 ? -12.684 -6.540 12.569 1.00 93.75 211 LEU A N 1
ATOM 1699 C CA . LEU A 1 211 ? -12.430 -5.594 13.659 1.00 93.75 211 LEU A CA 1
ATOM 1700 C C . LEU A 1 211 ? -12.411 -4.147 13.165 1.00 93.75 211 LEU A C 1
ATOM 1702 O O . LEU A 1 211 ? -12.978 -3.261 13.807 1.00 93.75 211 LEU A O 1
ATOM 1706 N N . ALA A 1 212 ? -11.807 -3.891 12.005 1.00 93.19 212 ALA A N 1
ATOM 1707 C CA . ALA A 1 212 ? -11.715 -2.550 11.443 1.00 93.19 212 ALA A CA 1
ATOM 1708 C C . ALA A 1 212 ? -13.069 -1.963 11.011 1.00 93.19 212 ALA A C 1
ATOM 1710 O O . ALA A 1 212 ? -13.183 -0.750 10.825 1.00 93.19 212 ALA A O 1
ATOM 1711 N N . ARG A 1 213 ? -14.094 -2.809 10.856 1.00 93.06 213 ARG A N 1
ATOM 1712 C CA . ARG A 1 213 ? -15.464 -2.422 10.489 1.00 93.06 213 ARG A CA 1
ATOM 1713 C C . ARG A 1 213 ? -16.420 -2.334 11.674 1.00 93.06 213 ARG A C 1
ATOM 1715 O O . ARG A 1 213 ? -17.596 -2.032 11.467 1.00 93.06 213 ARG A O 1
ATOM 1722 N N . LEU A 1 214 ? -15.948 -2.593 12.892 1.00 94.25 214 LEU A N 1
ATOM 1723 C CA . LEU A 1 214 ? -16.788 -2.466 14.075 1.00 94.25 214 LEU A CA 1
ATOM 1724 C C . LEU A 1 214 ? -17.321 -1.031 14.205 1.00 94.25 214 LEU A C 1
ATOM 1726 O O . LEU A 1 214 ? -16.546 -0.076 14.085 1.00 94.25 214 LEU A O 1
ATOM 1730 N N . PRO A 1 215 ? -18.629 -0.861 14.457 1.00 93.69 215 PRO A N 1
ATOM 1731 C CA . PRO A 1 215 ? -19.200 0.456 14.663 1.00 93.69 215 PRO A CA 1
ATOM 1732 C C . PRO A 1 215 ? -18.740 1.050 15.999 1.00 93.69 215 PRO A C 1
ATOM 1734 O O . PRO A 1 215 ? -18.409 0.336 16.948 1.00 93.69 215 PRO A O 1
ATOM 1737 N N . GLY A 1 216 ? -18.799 2.377 16.082 1.00 93.75 216 GLY A N 1
ATOM 1738 C CA . GLY A 1 216 ? -18.539 3.122 17.308 1.00 93.75 216 GLY A CA 1
ATOM 1739 C C . GLY A 1 216 ? -17.120 3.668 17.423 1.00 93.75 216 GLY A C 1
ATOM 1740 O O . GLY A 1 216 ? -16.240 3.439 16.586 1.00 93.75 216 GLY A O 1
ATOM 1741 N N . THR A 1 217 ? -16.925 4.450 18.477 1.00 96.12 217 THR A N 1
ATOM 1742 C CA . THR A 1 217 ? -15.669 5.131 18.765 1.00 96.12 217 THR A CA 1
ATOM 1743 C C . THR A 1 217 ? -15.340 5.051 20.249 1.00 96.12 217 THR A C 1
ATOM 1745 O O . THR A 1 217 ? -16.226 4.970 21.095 1.00 96.12 217 THR A O 1
ATOM 1748 N N . VAL A 1 218 ? -14.049 5.093 20.561 1.00 94.69 218 VAL A N 1
ATOM 1749 C CA . VAL A 1 218 ? -13.519 5.241 21.918 1.00 94.69 218 VAL A CA 1
ATOM 1750 C C . VAL A 1 218 ? -12.582 6.441 21.878 1.00 94.69 218 VAL A C 1
ATOM 1752 O O . VAL A 1 218 ? -11.690 6.501 21.034 1.00 94.69 218 VAL A O 1
ATOM 1755 N N . GLN A 1 219 ? -12.833 7.443 22.725 1.00 92.56 219 GLN A N 1
ATOM 1756 C CA . GLN A 1 219 ? -12.058 8.697 22.754 1.00 92.56 219 GLN A CA 1
ATOM 1757 C C . GLN A 1 219 ? -11.971 9.392 21.376 1.00 92.56 219 GLN A C 1
ATOM 1759 O O . GLN A 1 219 ? -10.932 9.910 20.974 1.00 92.56 219 GLN A O 1
ATOM 1764 N N . GLY A 1 220 ? -13.066 9.359 20.606 1.00 93.00 220 GLY A N 1
ATOM 1765 C CA . GLY A 1 220 ? -13.132 9.958 19.267 1.00 93.00 220 GLY A CA 1
ATOM 1766 C C . GLY A 1 220 ? -12.384 9.185 18.173 1.00 93.00 220 GLY A C 1
ATOM 1767 O O . GLY A 1 220 ? -12.341 9.638 17.031 1.00 93.00 220 GLY A O 1
ATOM 1768 N N . LYS A 1 221 ? -11.812 8.016 18.484 1.00 93.38 221 LYS A N 1
ATOM 1769 C CA . LYS A 1 221 ? -11.128 7.146 17.519 1.00 93.38 221 LYS A CA 1
ATOM 1770 C C . LYS A 1 221 ? -11.989 5.931 17.174 1.00 93.38 221 LYS A C 1
ATOM 1772 O O . LYS A 1 221 ? -12.715 5.458 18.046 1.00 93.38 221 LYS A O 1
ATOM 1777 N N . PRO A 1 222 ? -11.929 5.407 15.936 1.00 94.88 222 PRO A N 1
ATOM 1778 C CA . PRO A 1 222 ? -12.660 4.198 15.563 1.00 94.88 222 PRO A CA 1
ATOM 1779 C C . PRO A 1 222 ? -12.349 3.034 16.505 1.00 94.88 222 PRO A C 1
ATOM 1781 O O . PRO A 1 222 ? -11.187 2.813 16.844 1.00 94.88 222 PRO A O 1
ATOM 1784 N N . LEU A 1 223 ? -13.365 2.263 16.896 1.00 95.50 223 LEU A N 1
ATOM 1785 C CA . LEU A 1 223 ? -13.176 1.147 17.826 1.00 95.50 223 LEU A CA 1
ATOM 1786 C C . LEU A 1 223 ? -12.134 0.137 17.319 1.00 95.50 223 LEU A C 1
ATOM 1788 O O . LEU A 1 223 ? -11.225 -0.227 18.059 1.00 95.50 223 LEU A O 1
ATOM 1792 N N . GLY A 1 224 ? -12.207 -0.258 16.045 1.00 94.44 224 GLY A N 1
ATOM 1793 C CA . GLY A 1 224 ? -11.217 -1.157 15.446 1.00 94.44 224 GLY A CA 1
ATOM 1794 C C . GLY A 1 224 ? -9.785 -0.617 15.513 1.00 94.44 224 GLY A C 1
ATOM 1795 O O . GLY A 1 224 ? -8.851 -1.386 15.711 1.00 94.44 224 GLY A O 1
ATOM 1796 N N . TRP A 1 225 ? -9.608 0.706 15.409 1.00 93.69 225 TRP A N 1
ATOM 1797 C CA . TRP A 1 225 ? -8.299 1.345 15.561 1.00 93.69 225 TRP A CA 1
ATOM 1798 C C . TRP A 1 225 ? -7.770 1.196 16.987 1.00 93.69 225 TRP A C 1
ATOM 1800 O O . TRP A 1 225 ? -6.622 0.805 17.162 1.00 93.69 225 TRP A O 1
ATOM 1810 N N . VAL A 1 226 ? -8.617 1.437 17.994 1.00 94.56 226 VAL A N 1
ATOM 1811 C CA . VAL A 1 226 ? -8.251 1.307 19.415 1.00 94.56 226 VAL A CA 1
ATOM 1812 C C . VAL A 1 226 ? -7.921 -0.141 19.779 1.00 94.56 226 VAL A C 1
ATOM 1814 O O . VAL A 1 226 ? -6.914 -0.403 20.430 1.00 94.56 226 VAL A O 1
ATOM 1817 N N . LEU A 1 227 ? -8.735 -1.097 19.329 1.00 94.00 227 LEU A N 1
ATOM 1818 C CA . LEU A 1 227 ? -8.533 -2.514 19.643 1.00 94.00 227 LEU A CA 1
ATOM 1819 C C . LEU A 1 227 ? -7.259 -3.079 19.018 1.00 94.00 227 LEU A C 1
ATOM 1821 O O . LEU A 1 227 ? -6.599 -3.930 19.610 1.00 94.00 227 LEU A O 1
ATOM 1825 N N . MET A 1 228 ? -6.895 -2.595 17.835 1.00 92.19 228 MET A N 1
ATOM 1826 C CA . MET A 1 228 ? -5.733 -3.074 17.107 1.00 92.19 228 MET A CA 1
ATOM 1827 C C . MET A 1 228 ? -4.478 -2.237 17.375 1.00 92.19 228 MET A C 1
ATOM 1829 O O . MET A 1 228 ? -3.640 -2.193 16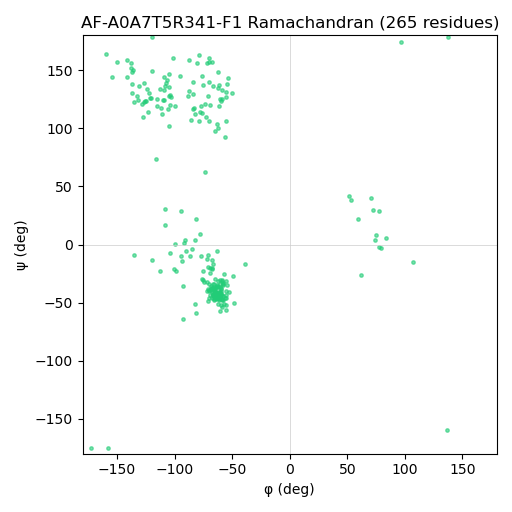.496 1.00 92.19 228 MET A O 1
ATOM 1833 N N . GLN A 1 229 ? -4.264 -1.577 18.516 1.00 89.56 229 GLN A N 1
ATOM 1834 C CA . GLN A 1 229 ? -2.992 -0.863 18.773 1.00 89.56 229 GLN A CA 1
ATOM 1835 C C . GLN A 1 229 ? -1.849 -1.792 19.234 1.00 89.56 229 GLN A C 1
ATOM 1837 O O . GLN A 1 229 ? -2.105 -2.893 19.706 1.00 89.56 229 GLN A O 1
ATOM 1842 N N . GLY A 1 230 ? -0.578 -1.392 19.044 1.00 80.69 230 GLY A N 1
ATOM 1843 C CA . GLY A 1 230 ? 0.577 -1.926 19.808 1.00 80.69 230 GLY A CA 1
ATOM 1844 C C . GLY A 1 230 ? 1.576 -2.883 19.122 1.00 80.69 230 GLY A C 1
ATOM 1845 O O . GLY A 1 230 ? 2.685 -3.046 19.621 1.00 80.69 230 GLY A O 1
ATOM 1846 N N . TYR A 1 231 ? 1.260 -3.463 17.961 1.00 75.69 231 TYR A N 1
ATOM 1847 C CA . TYR A 1 231 ? 2.028 -4.568 17.349 1.00 75.69 231 TYR A CA 1
ATOM 1848 C C . TYR A 1 231 ? 2.195 -4.401 15.837 1.00 75.69 231 TYR A C 1
ATOM 1850 O O . TYR A 1 231 ? 1.366 -3.755 15.217 1.00 75.69 231 TYR A O 1
ATOM 1858 N N . ASN A 1 232 ? 3.219 -4.997 15.225 1.00 84.38 232 ASN A N 1
ATOM 1859 C CA . ASN A 1 232 ? 3.538 -4.806 13.801 1.00 84.38 232 ASN A CA 1
ATOM 1860 C C . ASN A 1 232 ? 3.398 -6.109 13.006 1.00 84.38 232 ASN A C 1
ATOM 1862 O O . ASN A 1 232 ? 4.416 -6.714 12.661 1.00 84.38 232 ASN A O 1
ATOM 1866 N N . PRO A 1 233 ? 2.170 -6.579 12.736 1.00 86.88 233 PRO A N 1
ATOM 1867 C CA . PRO A 1 233 ? 1.972 -7.777 11.948 1.00 86.88 233 PRO A CA 1
ATOM 1868 C C . PRO A 1 233 ? 2.309 -7.514 10.480 1.00 86.88 233 PRO A C 1
ATOM 1870 O O . PRO A 1 233 ? 2.262 -6.378 9.986 1.00 86.88 233 PRO A O 1
ATOM 1873 N N . GLU A 1 234 ? 2.638 -8.599 9.793 1.00 90.38 234 GLU A N 1
ATOM 1874 C CA . GLU A 1 234 ? 2.726 -8.603 8.342 1.00 90.38 234 GLU A CA 1
ATOM 1875 C C . GLU A 1 234 ? 1.341 -8.828 7.742 1.00 90.38 234 GLU A C 1
ATOM 1877 O O . GLU A 1 234 ? 0.546 -9.635 8.229 1.00 90.38 234 GLU A O 1
ATOM 1882 N N . TYR A 1 235 ? 1.076 -8.098 6.671 1.00 92.06 235 TYR A N 1
ATOM 1883 C CA . TYR A 1 235 ? -0.151 -8.171 5.903 1.00 92.06 235 TYR A CA 1
ATOM 1884 C C . TYR A 1 235 ? 0.171 -8.574 4.474 1.00 92.06 235 TYR A C 1
ATOM 1886 O O . TYR A 1 235 ? 1.235 -8.228 3.948 1.00 92.06 235 TYR A O 1
ATOM 1894 N N . ALA A 1 236 ? -0.761 -9.274 3.844 1.00 94.06 236 ALA A N 1
ATOM 1895 C CA . ALA A 1 236 ? -0.688 -9.618 2.440 1.00 94.06 236 ALA A CA 1
ATOM 1896 C C . ALA A 1 236 ? -2.039 -9.395 1.757 1.00 94.06 236 ALA A C 1
ATOM 1898 O O . ALA A 1 236 ? -3.098 -9.511 2.372 1.00 94.06 236 ALA A O 1
ATOM 1899 N N . MET A 1 237 ? -1.976 -9.066 0.475 1.00 95.19 237 MET A N 1
ATOM 1900 C CA . MET A 1 237 ? -3.113 -9.043 -0.428 1.00 95.19 237 MET A CA 1
ATOM 1901 C C . MET A 1 237 ? -2.781 -9.927 -1.621 1.00 95.19 237 MET A C 1
ATOM 1903 O O . MET A 1 237 ? -1.770 -9.711 -2.283 1.00 95.19 237 MET A O 1
ATOM 1907 N N . ASP A 1 238 ? -3.623 -10.910 -1.881 1.00 94.94 238 ASP A N 1
ATOM 1908 C CA . ASP A 1 238 ? -3.637 -11.710 -3.093 1.00 94.94 238 ASP A CA 1
ATOM 1909 C C . ASP A 1 238 ? -4.417 -10.943 -4.170 1.00 94.94 238 ASP A C 1
ATOM 1911 O O . ASP A 1 238 ? -5.606 -10.650 -4.018 1.00 94.94 238 ASP A O 1
ATOM 1915 N N . LEU A 1 239 ? -3.734 -10.594 -5.262 1.00 96.06 239 LEU A N 1
ATOM 1916 C CA . LEU A 1 239 ? -4.316 -9.812 -6.354 1.00 96.06 239 LEU A CA 1
ATOM 1917 C C . LEU A 1 239 ? -5.320 -10.615 -7.195 1.00 96.06 239 LEU A C 1
ATOM 1919 O O . LEU A 1 239 ? -6.083 -10.020 -7.961 1.00 96.06 239 LEU A O 1
ATOM 1923 N N . HIS A 1 240 ? -5.358 -11.938 -7.025 1.00 95.38 240 HIS A N 1
ATOM 1924 C CA . HIS A 1 240 ? -6.328 -12.841 -7.646 1.00 95.38 240 HIS A CA 1
ATOM 1925 C C . HIS A 1 240 ? -7.532 -13.121 -6.734 1.00 95.38 240 HIS A C 1
ATOM 1927 O O . HIS A 1 240 ? -8.540 -13.668 -7.188 1.00 95.38 240 HIS A O 1
ATOM 1933 N N . ASN A 1 241 ? -7.479 -12.714 -5.460 1.00 95.50 241 ASN A N 1
ATOM 1934 C CA . ASN A 1 241 ? -8.591 -12.865 -4.527 1.00 95.50 241 ASN A CA 1
ATOM 1935 C C . ASN A 1 241 ? -9.652 -11.774 -4.759 1.00 95.50 241 ASN A C 1
ATOM 1937 O O . ASN A 1 241 ? -9.500 -10.612 -4.373 1.00 95.50 241 ASN A O 1
ATOM 1941 N N . SER A 1 242 ? -10.782 -12.166 -5.355 1.00 95.38 242 SER A N 1
ATOM 1942 C CA . SER A 1 242 ? -11.877 -11.248 -5.692 1.00 95.38 242 SER A CA 1
ATOM 1943 C C . SER A 1 242 ? -12.465 -10.515 -4.485 1.00 95.38 242 SER A C 1
ATOM 1945 O O . SER A 1 242 ? -12.936 -9.384 -4.618 1.00 95.38 242 SER A O 1
ATOM 1947 N N . GLU A 1 243 ? -12.462 -11.137 -3.305 1.00 94.06 243 GLU A N 1
ATOM 1948 C CA . GLU A 1 243 ? -12.996 -10.519 -2.096 1.00 94.06 243 GLU A CA 1
ATOM 1949 C C . GLU A 1 243 ? -12.086 -9.387 -1.608 1.00 94.06 243 GLU A C 1
ATOM 1951 O O . GLU A 1 243 ? -12.557 -8.267 -1.393 1.00 94.06 243 GLU A O 1
ATOM 1956 N N . GLN A 1 244 ? -10.779 -9.636 -1.509 1.00 94.38 244 GLN A N 1
ATOM 1957 C CA . GLN A 1 244 ? -9.795 -8.608 -1.155 1.00 94.38 244 GLN A CA 1
ATOM 1958 C C . GLN A 1 244 ? -9.809 -7.447 -2.156 1.00 94.38 244 GLN A C 1
ATOM 1960 O O . GLN A 1 244 ? -9.879 -6.278 -1.756 1.00 94.38 244 GLN A O 1
ATOM 1965 N N . MET A 1 245 ? -9.873 -7.764 -3.452 1.00 95.44 245 MET A N 1
ATOM 1966 C CA . MET A 1 245 ? -9.980 -6.764 -4.515 1.00 95.44 245 MET A CA 1
ATOM 1967 C C . MET A 1 245 ? -11.278 -5.944 -4.431 1.00 95.44 245 MET A C 1
ATOM 1969 O O . MET A 1 245 ? -11.271 -4.731 -4.647 1.00 95.44 245 MET A O 1
ATOM 1973 N N . THR A 1 246 ? -12.394 -6.557 -4.031 1.00 94.44 246 THR A N 1
ATOM 1974 C CA . THR A 1 246 ? -13.653 -5.831 -3.793 1.00 94.44 246 THR A CA 1
ATOM 1975 C C . THR A 1 246 ? -13.533 -4.877 -2.599 1.00 94.44 246 THR A C 1
ATOM 1977 O O . THR A 1 246 ? -13.968 -3.724 -2.671 1.00 94.44 246 THR A O 1
ATOM 1980 N N . ARG A 1 247 ? -12.907 -5.321 -1.497 1.00 92.00 247 ARG A N 1
ATOM 1981 C CA . ARG A 1 247 ? -12.697 -4.503 -0.285 1.00 92.00 247 ARG A CA 1
ATOM 1982 C C . ARG A 1 247 ? -11.845 -3.262 -0.584 1.00 92.00 247 ARG A C 1
ATOM 1984 O O . ARG A 1 247 ? -12.180 -2.159 -0.134 1.00 92.00 247 ARG A O 1
ATOM 1991 N N . VAL A 1 248 ? -10.766 -3.413 -1.357 1.00 93.38 248 VAL A N 1
ATOM 1992 C CA . VAL A 1 248 ? -9.901 -2.281 -1.721 1.00 93.38 248 VAL A CA 1
ATOM 1993 C C . VAL A 1 248 ? -10.583 -1.340 -2.721 1.00 93.38 248 VAL A C 1
ATOM 1995 O O . VAL A 1 248 ? -10.539 -0.122 -2.537 1.00 93.38 248 VAL A O 1
ATOM 1998 N N . GLN A 1 249 ? -11.320 -1.871 -3.701 1.00 93.81 249 GLN A N 1
ATOM 1999 C CA . GLN A 1 249 ? -12.051 -1.059 -4.677 1.00 93.81 249 GLN A CA 1
ATOM 2000 C C . GLN A 1 249 ? -13.112 -0.168 -4.013 1.00 93.81 249 GLN A C 1
ATOM 2002 O O . GLN A 1 249 ? -13.180 1.030 -4.297 1.00 93.81 249 GLN A O 1
ATOM 2007 N N . ALA A 1 250 ? -13.861 -0.702 -3.042 1.00 91.50 250 ALA A N 1
ATOM 2008 C CA . ALA A 1 250 ? -14.815 0.084 -2.258 1.00 91.50 250 ALA A CA 1
ATOM 2009 C C . ALA A 1 250 ? -14.141 1.262 -1.522 1.00 91.50 250 ALA A C 1
ATOM 2011 O O . ALA A 1 250 ? -14.724 2.339 -1.372 1.00 91.50 250 ALA A O 1
ATOM 2012 N N . SER A 1 251 ? -12.886 1.092 -1.094 1.00 89.94 251 SER A N 1
ATOM 2013 C CA . SER A 1 251 ? -12.105 2.170 -0.475 1.00 89.94 251 SER A CA 1
ATOM 2014 C C . SER A 1 251 ? -11.742 3.271 -1.479 1.00 89.94 251 SER A C 1
ATOM 2016 O O . SER A 1 251 ? -11.782 4.457 -1.145 1.00 89.94 251 SER A O 1
ATOM 2018 N N . PHE A 1 252 ? -11.429 2.905 -2.724 1.00 92.62 252 PHE A N 1
ATOM 2019 C CA . PHE A 1 252 ? -11.115 3.860 -3.792 1.00 92.62 252 PHE A CA 1
ATOM 2020 C C . PHE A 1 252 ? -12.328 4.666 -4.255 1.00 92.62 252 PHE A C 1
ATOM 2022 O O . PHE A 1 252 ? -12.204 5.853 -4.576 1.00 92.62 252 PHE A O 1
ATOM 2029 N N . GLU A 1 253 ? -13.509 4.058 -4.248 1.00 91.31 253 GLU A N 1
ATOM 2030 C CA . GLU A 1 253 ? -14.766 4.749 -4.536 1.00 91.31 253 GLU A CA 1
ATOM 2031 C C . GLU A 1 253 ? -15.088 5.784 -3.456 1.00 91.31 253 GLU A C 1
ATOM 2033 O O . GLU A 1 253 ? -15.386 6.939 -3.770 1.00 91.31 253 GLU A O 1
ATOM 2038 N N . GLN A 1 254 ? -14.930 5.416 -2.180 1.00 88.12 254 GLN A N 1
ATOM 2039 C CA . GLN A 1 254 ? -15.105 6.344 -1.058 1.00 88.12 254 GLN A CA 1
ATOM 2040 C C . GLN A 1 254 ? -14.144 7.534 -1.132 1.00 88.12 254 GLN A C 1
ATOM 2042 O O . GLN A 1 254 ? -14.562 8.671 -0.898 1.00 88.12 254 GLN A O 1
ATOM 2047 N N . LEU A 1 255 ? -12.881 7.294 -1.499 1.00 86.56 255 LEU A N 1
ATOM 2048 C CA . LEU A 1 255 ? -11.901 8.360 -1.715 1.00 86.56 255 LEU A CA 1
ATOM 2049 C C . LEU A 1 255 ? -12.332 9.300 -2.848 1.00 86.56 255 LEU A C 1
ATOM 2051 O O . LEU A 1 255 ? -12.291 10.517 -2.707 1.00 86.56 255 LEU A O 1
ATOM 2055 N N . SER A 1 256 ? -12.791 8.741 -3.965 1.00 86.12 256 SER A N 1
ATOM 2056 C CA . SER A 1 256 ? -13.221 9.531 -5.123 1.00 86.12 256 SER A CA 1
ATOM 2057 C C . SER A 1 256 ? -14.423 10.426 -4.787 1.00 86.12 256 SER A C 1
ATOM 2059 O O . SER A 1 256 ? -14.498 11.572 -5.237 1.00 86.12 256 SER A O 1
ATOM 2061 N N . LEU A 1 257 ? -15.346 9.935 -3.954 1.00 85.06 257 LEU A N 1
ATOM 2062 C CA . LEU A 1 257 ? -16.487 10.708 -3.458 1.00 85.06 257 LEU A CA 1
ATOM 2063 C C . LEU A 1 257 ? -16.068 11.827 -2.496 1.00 85.06 257 LEU A C 1
ATOM 2065 O O . LEU A 1 257 ? -16.637 12.918 -2.560 1.00 85.06 257 LEU A O 1
ATOM 2069 N N . SER A 1 258 ? -15.089 11.588 -1.619 1.00 82.31 258 SER A N 1
ATOM 2070 C CA . SER A 1 258 ? -14.620 12.609 -0.675 1.00 82.31 258 SER A CA 1
ATOM 2071 C C . SER A 1 258 ? -13.852 13.728 -1.379 1.00 82.31 258 SER A C 1
ATOM 2073 O O . SER A 1 258 ? -14.084 14.896 -1.072 1.00 82.31 258 SER A O 1
ATOM 2075 N N . THR A 1 259 ? -13.029 13.410 -2.385 1.00 79.25 259 THR A N 1
ATOM 2076 C CA . THR A 1 259 ? -12.315 14.422 -3.181 1.00 79.25 259 THR A CA 1
ATOM 2077 C C . THR A 1 259 ? -13.280 15.341 -3.934 1.00 79.25 259 THR A C 1
ATOM 2079 O O . THR A 1 259 ? -13.105 16.556 -3.900 1.00 79.25 259 THR A O 1
ATOM 2082 N N . ARG A 1 260 ? -14.351 14.801 -4.539 1.00 78.31 260 ARG A N 1
ATOM 2083 C CA . ARG A 1 260 ? -15.355 15.610 -5.264 1.00 78.31 260 ARG A CA 1
ATOM 2084 C C . ARG A 1 260 ? -16.095 16.612 -4.378 1.00 78.31 260 ARG A C 1
ATOM 2086 O O . ARG A 1 260 ? -16.489 17.662 -4.864 1.00 78.31 260 ARG A O 1
ATOM 2093 N N . ARG A 1 261 ? -16.302 16.295 -3.096 1.00 73.94 261 ARG A N 1
ATOM 2094 C CA . ARG A 1 261 ? -16.990 17.191 -2.147 1.00 73.94 261 ARG A CA 1
ATOM 2095 C C . ARG A 1 261 ? -16.125 18.365 -1.690 1.00 73.94 261 ARG A C 1
ATOM 2097 O O . ARG A 1 261 ? -16.671 19.356 -1.223 1.00 73.94 261 ARG A O 1
ATOM 2104 N N . LEU A 1 262 ? -14.803 18.232 -1.782 1.00 64.25 262 LEU A N 1
ATOM 2105 C CA . LEU A 1 262 ? -13.846 19.251 -1.345 1.00 64.25 262 LEU A CA 1
ATOM 2106 C C . LEU A 1 262 ? -13.427 20.199 -2.473 1.00 64.25 262 LEU A C 1
ATOM 2108 O O . LEU A 1 262 ? -12.852 21.248 -2.196 1.00 64.25 262 LEU A O 1
ATOM 2112 N N . SER A 1 263 ? -13.714 19.858 -3.731 1.00 55.69 263 SER A N 1
ATOM 2113 C CA . SER A 1 263 ? -13.564 20.792 -4.844 1.00 55.69 263 SER A CA 1
ATOM 2114 C C . SER A 1 263 ? -14.636 21.883 -4.723 1.00 55.69 263 SER A C 1
ATOM 2116 O O . SER A 1 263 ? -15.823 21.545 -4.736 1.00 55.69 263 SER A O 1
ATOM 2118 N N . PRO A 1 264 ? -14.265 23.173 -4.601 1.00 51.44 264 PRO A N 1
ATOM 2119 C CA . PRO A 1 264 ? -15.237 24.252 -4.691 1.00 51.44 264 PRO A CA 1
ATOM 2120 C C . PRO A 1 264 ? -15.981 24.098 -6.018 1.00 51.44 264 PRO A C 1
ATOM 2122 O O . PRO A 1 264 ? -15.343 23.907 -7.054 1.00 51.44 264 PRO A O 1
ATOM 2125 N N . GLN A 1 265 ? -17.314 24.154 -5.997 1.00 46.28 265 GLN A N 1
ATOM 2126 C CA . GLN A 1 265 ? -18.055 24.387 -7.231 1.00 46.28 265 GLN A CA 1
ATOM 2127 C C . GLN A 1 265 ? -17.672 25.789 -7.686 1.00 46.28 265 GLN A C 1
ATOM 2129 O O . GLN A 1 265 ? -18.144 26.775 -7.124 1.00 46.28 265 GLN A O 1
ATOM 2134 N N . THR A 1 266 ? -16.721 25.875 -8.611 1.00 45.84 266 THR A N 1
ATOM 2135 C CA . THR A 1 266 ? -16.403 27.128 -9.281 1.00 45.84 266 THR A CA 1
ATOM 2136 C C . THR A 1 266 ? -17.678 27.555 -10.018 1.00 45.84 266 THR A C 1
ATOM 2138 O O . THR A 1 266 ? -18.170 26.749 -10.814 1.00 45.84 266 THR A O 1
ATOM 2141 N N . PRO A 1 267 ? -18.266 28.721 -9.698 1.00 49.56 267 PRO A N 1
ATOM 2142 C CA . PRO A 1 267 ? -19.434 29.231 -10.408 1.00 49.56 267 PRO A CA 1
ATOM 2143 C C . PRO A 1 267 ? -19.121 29.540 -11.876 1.00 49.56 267 PRO A C 1
ATOM 2145 O O . PRO A 1 267 ? -17.944 29.849 -12.181 1.00 49.56 267 PRO A O 1
#

Mean predicted aligned error: 6.46 Å

Organism: NCBI:txid349221

Foldseek 3Di:
DDDDPPPPPPDVVVLVVLVVVLVVLADPLEAEPPPDDPVSLLCCLQQVDRNNVLVCLQCPPAQARKHWYWYDPDSFKIKIWIWGDDPNDTFKIWIWMWGQDPVGIEIETEDIDGPDPVCPPVCNVLSNVSSVLVRCVSRVHFKYKYWADQQQRLLVVLLQLWFFDDDPVLVVQLVQLVVLCVVCVVPADPVLSVVLVVLSVVRDSSSLNVLSPDDDDDPNHGRSSSSRHGDITMIMHGSPPPVSVVSNVVVVVVSVVVVVVPDPPPD

Nearest PDB structures (foldseek):
  2psw-assembly2_B  TM=8.050E-01  e=5.782E-04  Homo sapiens
  6wf5-assembly2_B  TM=7.974E-01  e=3.064E-03  Homo sapiens
  6wf5-assembly1_A  TM=5.878E-01  e=3.245E-03  Homo sapiens
  4y49-assembly1_B  TM=5.245E-01  e=6.853E-03  Saccharomyces cerevisiae
  2ozg-assembly1_A  TM=5.595E-01  e=3.237E-02  Trichormus variabilis

InterPro domains:
  IPR000182 GNAT domain [PS51186] (46-182)
  IPR016181 Acyl-CoA N-acyltransferase [SSF55729] (112-171)

Sequence (267 aa):
MPYQPLQERFDPASARRRHDALSAEIPAGLGVNRSFLHWEHVWNDLLVQSPSAFYQTLARNMPGELSVFVDFASTHDAEITCSLKKNGRFVFEAENKIIRDGQGKKLRFEEWVVKEPEQRGQGIGLNLLRNFISVAQAAGFDSLSLRAGKEDGKYFWARHGFDLKDGHYRDQLVVDIRNNLEKHSDTIPLATRKNVMDLLDRGGLDLCWHLARLPGTVQGKPLGWVLMQGYNPEYAMDLHNSEQMTRVQASFEQLSLSTRRLSPQTP

pLDDT: mean 87.55, std 12.04, range [34.41, 97.12]

Secondary structure (DSSP, 8-state):
-----------HHHHHHHHHHHHHT--TTEEE-TTSTTHHHHHHHHT-S-HHHHHHHHHTT-SSEEEEEEEESSSSEEEEEEEEEETTEEEEEEEEEEEEETTEEEEEEEEEEESSGGGTTSSHHHHHHHHHHHHHHHTT--EEEEE--TTTHHHHHHHTTPEEPSSTHHHHHHHHHHHHHHHTTTTS-HHHHHHHHHHHHH--TTHHHHHHT---EETTEEHHHHHT-S---EEEEETT-HHHHHHHHHHHHHHHHHHHHHS----